Protein AF-A0AAV3ZCY5-F1 (afdb_monomer)

Foldseek 3Di:
DPPDDDLVRLLVVCCPPPVVVLLVCLQPCVQPDPVVNCVCQVVVQVSLCVSNVHDPPDDPVVSCVVSVHDGSVVSSLVSLLVVLLVLLLACPDPVNVVCVVVLVVVLVDPDPDRDGSSNVSVVVCVVVVDDSVPRHRDDPPPVDDPPPPDDPPPDDCVVVVDDPVPPPPPDPDPDDDDDDDD

pLDDT: mean 75.97, std 16.89, range [29.38, 95.25]

Structure (mmCIF, N/CA/C/O backbone):
data_AF-A0AAV3ZCY5-F1
#
_entry.id   AF-A0AAV3ZCY5-F1
#
loop_
_atom_site.group_PDB
_atom_site.id
_atom_site.type_symbol
_atom_site.label_atom_id
_atom_site.label_alt_id
_atom_site.label_comp_id
_atom_site.label_asym_id
_atom_site.label_entity_id
_atom_site.label_seq_id
_atom_site.pdbx_PDB_ins_code
_atom_site.Cartn_x
_atom_site.Cartn_y
_atom_site.Cartn_z
_atom_site.occupancy
_atom_site.B_iso_or_equiv
_atom_site.auth_seq_id
_atom_site.auth_comp_id
_atom_site.auth_asym_id
_atom_site.auth_atom_id
_atom_site.pdbx_PDB_model_num
ATOM 1 N N . MET A 1 1 ? -29.811 -11.821 19.623 1.00 38.59 1 MET A N 1
ATOM 2 C CA . MET A 1 1 ? -30.136 -11.420 18.236 1.00 38.59 1 MET A CA 1
ATOM 3 C C . MET A 1 1 ? -28.821 -10.995 17.605 1.00 38.59 1 MET A C 1
ATOM 5 O O . MET A 1 1 ? -28.490 -9.820 17.655 1.00 38.59 1 MET A O 1
ATOM 9 N N . ASP A 1 2 ? -28.057 -11.946 17.070 1.00 57.41 2 ASP A N 1
ATOM 10 C CA . ASP A 1 2 ? -26.716 -11.673 16.533 1.00 57.41 2 ASP A CA 1
ATOM 11 C C . ASP A 1 2 ? -26.786 -11.524 15.013 1.00 57.41 2 ASP A C 1
ATOM 13 O O . ASP A 1 2 ? -26.266 -12.329 14.249 1.00 57.41 2 ASP A O 1
ATOM 17 N N . TRP A 1 3 ? -27.504 -10.500 14.555 1.00 63.06 3 TRP A N 1
ATOM 18 C CA . TRP A 1 3 ? -27.535 -10.119 13.144 1.00 63.06 3 TRP A CA 1
ATOM 19 C C . TRP A 1 3 ? -26.420 -9.095 12.888 1.00 63.06 3 TRP A C 1
ATOM 21 O O . TRP A 1 3 ? -26.645 -7.917 12.654 1.00 63.06 3 TRP A O 1
ATOM 31 N N . GLY A 1 4 ? -25.169 -9.528 12.989 1.00 73.88 4 GLY A N 1
ATOM 32 C CA . GLY A 1 4 ? -24.010 -8.694 12.684 1.00 73.88 4 GLY A CA 1
ATOM 33 C C . GLY A 1 4 ? -23.008 -9.491 11.873 1.00 73.88 4 GLY A C 1
ATOM 34 O O . GLY A 1 4 ? -22.640 -10.593 12.269 1.00 73.88 4 GLY A O 1
ATOM 35 N N . ALA A 1 5 ? -22.568 -8.955 10.733 1.00 79.19 5 ALA A N 1
ATOM 36 C CA . ALA A 1 5 ? -21.437 -9.543 10.028 1.00 79.19 5 ALA A CA 1
ATOM 37 C C . ALA A 1 5 ? -20.195 -9.455 10.924 1.00 79.19 5 ALA A C 1
ATOM 39 O O . ALA A 1 5 ? -19.894 -8.390 11.467 1.00 79.19 5 ALA A O 1
ATOM 40 N N . ASP A 1 6 ? -19.482 -10.571 11.071 1.00 90.19 6 ASP A N 1
ATOM 41 C CA . ASP A 1 6 ? -18.257 -10.623 11.863 1.00 90.19 6 ASP A CA 1
ATOM 42 C C . ASP A 1 6 ? -17.217 -9.599 11.359 1.00 90.19 6 ASP A C 1
ATOM 44 O O . ASP A 1 6 ? -17.092 -9.347 10.153 1.00 90.19 6 ASP A O 1
ATOM 48 N N . ARG A 1 7 ? -16.436 -9.022 12.282 1.00 90.25 7 ARG A N 1
ATOM 49 C CA . ARG A 1 7 ? -15.436 -7.984 11.975 1.00 90.25 7 ARG A CA 1
ATOM 50 C C . ARG A 1 7 ? -14.414 -8.471 10.955 1.00 90.25 7 ARG A C 1
ATOM 52 O O . ARG A 1 7 ? -14.037 -7.713 10.059 1.00 90.25 7 ARG A O 1
ATOM 59 N N . ALA A 1 8 ? -13.985 -9.733 11.039 1.00 91.44 8 ALA A N 1
ATOM 60 C CA . ALA A 1 8 ? -13.031 -10.286 10.081 1.00 91.44 8 ALA A CA 1
ATOM 61 C C . ALA A 1 8 ? -13.645 -10.385 8.678 1.00 91.44 8 ALA A C 1
ATOM 63 O O . ALA A 1 8 ? -12.980 -10.083 7.682 1.00 91.44 8 ALA A O 1
ATOM 64 N N . THR A 1 9 ? -14.932 -10.728 8.597 1.00 93.69 9 THR A N 1
ATOM 65 C CA . THR A 1 9 ? -15.683 -10.772 7.336 1.00 93.69 9 THR A CA 1
ATOM 66 C C . THR A 1 9 ? -15.816 -9.378 6.722 1.00 93.69 9 THR A C 1
ATOM 68 O O . THR A 1 9 ? -15.539 -9.203 5.535 1.00 93.69 9 THR A O 1
ATOM 71 N N . LEU A 1 10 ? -16.147 -8.360 7.520 1.00 93.50 10 LEU A N 1
ATOM 72 C CA . LEU A 1 10 ? -16.230 -6.975 7.049 1.00 93.50 10 LEU A CA 1
ATOM 73 C C . LEU A 1 10 ? -14.866 -6.416 6.619 1.00 93.50 10 LEU A C 1
ATOM 75 O O . LEU A 1 10 ? -14.767 -5.754 5.586 1.00 93.50 10 LEU A O 1
ATOM 79 N N . LEU A 1 11 ? -13.792 -6.717 7.355 1.00 94.50 11 LEU A N 1
ATOM 80 C CA . LEU A 1 11 ? -12.432 -6.349 6.953 1.00 94.50 11 LEU A CA 1
ATOM 81 C C . LEU A 1 11 ? -12.034 -7.028 5.640 1.00 94.50 11 LEU A C 1
ATOM 83 O O . LEU A 1 11 ? -11.414 -6.395 4.784 1.00 94.50 11 LEU A O 1
ATOM 87 N N . LYS A 1 12 ? -12.410 -8.295 5.441 1.00 94.50 12 LYS A N 1
ATOM 88 C CA . LYS A 1 12 ? -12.204 -8.998 4.169 1.00 94.50 12 LYS A CA 1
ATOM 89 C C . LYS A 1 12 ? -12.975 -8.317 3.038 1.00 94.50 12 LYS A C 1
ATOM 91 O O . LYS A 1 12 ? -12.390 -8.034 1.996 1.00 94.50 12 LYS A O 1
ATOM 96 N N . LEU A 1 13 ? -14.235 -7.959 3.275 1.00 94.69 13 LEU A N 1
ATOM 97 C CA . LEU A 1 13 ? -15.067 -7.233 2.316 1.00 94.69 13 LEU A CA 1
ATOM 98 C C . LEU A 1 13 ? -14.514 -5.841 1.985 1.00 94.69 13 LEU A C 1
ATOM 100 O O . LEU A 1 13 ? -14.697 -5.369 0.874 1.00 94.69 13 LEU A O 1
ATOM 104 N N . TYR A 1 14 ? -13.810 -5.188 2.908 1.00 94.69 14 TYR A N 1
ATOM 105 C CA . TYR A 1 14 ? -13.078 -3.953 2.630 1.00 94.69 14 TYR A CA 1
ATOM 106 C C . TYR A 1 14 ? -11.821 -4.210 1.771 1.00 94.69 14 TYR A C 1
ATOM 108 O O . TYR A 1 14 ? -11.571 -3.521 0.775 1.00 94.69 14 TYR A O 1
ATOM 116 N N . ARG A 1 15 ? -11.026 -5.223 2.136 1.00 94.75 15 ARG A N 1
ATOM 117 C CA . ARG A 1 15 ? -9.762 -5.568 1.466 1.00 94.75 15 ARG A CA 1
ATOM 118 C C . ARG A 1 15 ? -9.970 -6.012 0.017 1.00 94.75 15 ARG A C 1
ATOM 120 O O . ARG A 1 15 ? -9.179 -5.652 -0.849 1.00 94.75 15 ARG A O 1
ATOM 127 N N . THR A 1 16 ? -11.018 -6.780 -0.259 1.00 95.06 16 THR A N 1
ATOM 128 C CA . THR A 1 16 ? -11.178 -7.434 -1.563 1.00 95.06 16 THR A CA 1
ATOM 129 C C . THR A 1 16 ? -11.492 -6.477 -2.720 1.00 95.06 16 THR A C 1
ATOM 131 O O . THR A 1 16 ? -10.835 -6.616 -3.745 1.00 95.06 16 THR A O 1
ATOM 134 N N . PRO A 1 17 ? -12.423 -5.509 -2.624 1.00 94.75 17 PRO A N 1
ATOM 135 C CA . PRO A 1 17 ? -12.753 -4.605 -3.724 1.00 94.75 17 PRO A CA 1
ATOM 136 C C . PRO A 1 17 ? -12.208 -3.182 -3.547 1.00 94.75 17 PRO A C 1
ATOM 138 O O . PRO A 1 17 ? -11.810 -2.560 -4.527 1.00 94.75 17 PRO A O 1
ATOM 141 N N . VAL A 1 18 ? -12.207 -2.626 -2.329 1.00 94.38 18 VAL A N 1
ATOM 142 C CA . VAL A 1 18 ? -11.799 -1.227 -2.117 1.00 94.38 18 VAL A CA 1
ATOM 143 C C . VAL A 1 18 ? -10.284 -1.137 -2.112 1.00 94.38 18 VAL A C 1
ATOM 145 O O . VAL A 1 18 ? -9.698 -0.386 -2.888 1.00 94.38 18 VAL A O 1
ATOM 148 N N . ARG A 1 19 ? -9.639 -1.931 -1.254 1.00 93.44 19 ARG A N 1
ATOM 149 C CA . ARG A 1 19 ? -8.181 -1.912 -1.139 1.00 93.44 19 ARG A CA 1
ATOM 150 C C . ARG A 1 19 ? -7.504 -2.395 -2.419 1.00 93.44 19 ARG A C 1
ATOM 152 O O . ARG A 1 19 ? -6.561 -1.753 -2.856 1.00 93.44 19 ARG A O 1
ATOM 159 N N . SER A 1 20 ? -8.013 -3.452 -3.054 1.00 94.50 20 SER A N 1
ATOM 160 C CA . SER A 1 20 ? -7.464 -3.943 -4.326 1.00 94.50 20 SER A CA 1
ATOM 161 C C . SER A 1 20 ? -7.480 -2.886 -5.434 1.00 94.50 20 SER A C 1
ATOM 163 O O . SER A 1 20 ? -6.493 -2.749 -6.149 1.00 94.50 20 SER A O 1
ATOM 165 N N . LYS A 1 21 ? -8.551 -2.088 -5.548 1.00 94.25 21 LYS A N 1
ATOM 166 C CA . LYS A 1 21 ? -8.628 -0.983 -6.516 1.00 94.25 21 LYS A CA 1
ATOM 167 C C . LYS A 1 21 ? -7.632 0.131 -6.209 1.00 94.25 21 LYS A C 1
ATOM 169 O O . LYS A 1 21 ? -6.996 0.636 -7.132 1.00 94.25 21 LYS A O 1
ATOM 174 N N . LEU A 1 22 ? -7.484 0.499 -4.933 1.00 93.56 22 LEU A N 1
ATOM 175 C CA . LEU A 1 22 ? -6.480 1.480 -4.509 1.00 93.56 22 LEU A CA 1
ATOM 176 C C . LEU A 1 22 ? -5.067 0.983 -4.841 1.00 93.56 22 LEU A C 1
ATOM 178 O O . LEU A 1 22 ? -4.271 1.714 -5.418 1.00 93.56 22 LEU A O 1
A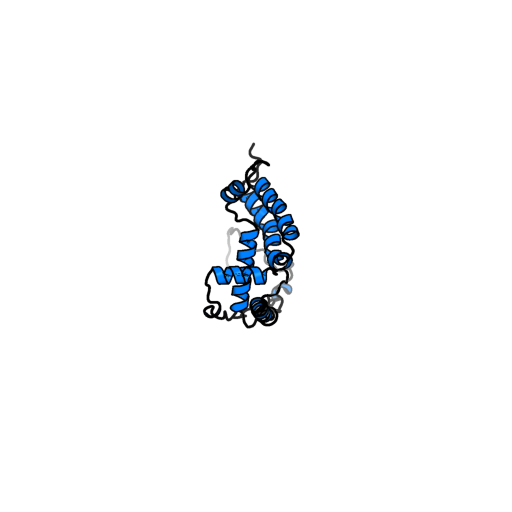TOM 182 N N . ASP A 1 23 ? -4.780 -0.281 -4.550 1.00 92.12 23 ASP A N 1
ATOM 183 C CA . ASP A 1 23 ? -3.471 -0.878 -4.803 1.00 92.12 23 ASP A CA 1
ATOM 184 C C . ASP A 1 23 ? -3.162 -0.999 -6.296 1.00 92.12 23 ASP A C 1
ATOM 186 O O . ASP A 1 23 ? -2.053 -0.701 -6.722 1.00 92.12 23 ASP A O 1
ATOM 190 N N . TYR A 1 24 ? -4.140 -1.402 -7.108 1.00 91.44 24 TYR A N 1
ATOM 191 C CA . TYR A 1 24 ? -3.969 -1.497 -8.555 1.00 91.44 24 TYR A CA 1
ATOM 192 C C . TYR A 1 24 ? -3.686 -0.125 -9.177 1.00 91.44 24 TYR A C 1
ATOM 194 O O . TYR A 1 24 ? -2.762 0.030 -9.973 1.00 91.44 24 TYR A O 1
ATOM 202 N N . GLY A 1 25 ? -4.448 0.894 -8.774 1.00 88.56 25 GLY A N 1
ATOM 203 C CA . GLY A 1 25 ? -4.279 2.251 -9.282 1.00 88.56 25 GLY A CA 1
ATOM 204 C C . GLY A 1 25 ? -3.018 2.954 -8.778 1.00 88.56 25 GLY A C 1
ATOM 205 O O . GLY A 1 25 ? -2.646 3.978 -9.353 1.00 88.56 25 GLY A O 1
ATOM 206 N N . SER A 1 26 ? -2.354 2.443 -7.731 1.00 87.88 26 SER A N 1
ATOM 207 C CA . SER A 1 26 ? -1.297 3.185 -7.035 1.00 87.88 26 SER A CA 1
ATOM 208 C C . SER A 1 26 ? -0.126 3.562 -7.925 1.00 87.88 26 SER A C 1
ATOM 210 O O . SER A 1 26 ? 0.497 4.583 -7.670 1.00 87.88 26 SER A O 1
ATOM 212 N N . VAL A 1 27 ? 0.155 2.762 -8.957 1.00 80.69 27 VAL A N 1
ATOM 213 C CA . VAL A 1 27 ? 1.221 3.025 -9.935 1.00 80.69 27 VAL A CA 1
ATOM 214 C C . VAL A 1 27 ? 0.911 4.272 -10.769 1.00 80.69 27 VAL A C 1
ATOM 216 O O . VAL A 1 27 ? 1.800 5.068 -11.039 1.00 80.69 27 VAL A O 1
ATOM 219 N N . VAL A 1 28 ? -0.361 4.477 -11.119 1.00 83.06 28 VAL A N 1
ATOM 220 C CA . VAL A 1 28 ? -0.804 5.569 -11.996 1.00 83.06 28 VAL A CA 1
ATOM 221 C C . VAL A 1 28 ? -0.965 6.866 -11.211 1.00 83.06 28 VAL A C 1
ATOM 223 O O . VAL A 1 28 ? -0.357 7.882 -11.535 1.00 83.06 28 VAL A O 1
ATOM 226 N N . TYR A 1 29 ? -1.778 6.849 -10.150 1.00 86.25 29 TYR A N 1
ATOM 227 C CA . TYR A 1 29 ? -2.067 8.069 -9.393 1.00 86.25 29 TYR A CA 1
ATOM 228 C C . TYR A 1 29 ? -0.986 8.401 -8.361 1.00 86.25 29 TYR A C 1
ATOM 230 O O . TYR A 1 29 ? -1.011 9.487 -7.790 1.00 86.25 29 TYR A O 1
ATOM 238 N N . GLY A 1 30 ? -0.056 7.487 -8.071 1.00 79.06 30 GLY A N 1
ATOM 239 C CA . GLY A 1 30 ? 0.987 7.714 -7.072 1.00 79.06 30 GLY A CA 1
ATOM 240 C C . GLY A 1 30 ? 1.928 8.870 -7.421 1.00 79.06 30 GLY A C 1
ATOM 241 O O . GLY A 1 30 ? 2.525 9.442 -6.517 1.00 79.06 30 GLY A O 1
ATOM 242 N N . SER A 1 31 ? 2.014 9.229 -8.707 1.00 75.50 31 SER A N 1
ATOM 243 C CA . SER A 1 31 ? 2.758 10.389 -9.219 1.00 75.50 31 SER A CA 1
ATOM 244 C C . SER A 1 31 ? 1.956 11.691 -9.163 1.00 75.50 31 SER A C 1
ATOM 246 O O . SER A 1 31 ? 2.468 12.744 -9.528 1.00 75.50 31 SER A O 1
ATOM 248 N N . ALA A 1 32 ? 0.683 11.643 -8.763 1.00 83.56 32 ALA A N 1
ATOM 249 C CA . ALA A 1 32 ? -0.144 12.835 -8.656 1.00 83.56 32 ALA A CA 1
ATOM 250 C C . ALA A 1 32 ? 0.277 13.701 -7.460 1.00 83.56 32 ALA A C 1
ATOM 252 O O . ALA A 1 32 ? 0.881 13.239 -6.490 1.00 83.56 32 ALA A O 1
ATOM 253 N N . LYS A 1 33 ? -0.128 14.975 -7.493 1.00 82.81 33 LYS A N 1
ATOM 254 C CA . LYS A 1 33 ? 0.128 15.930 -6.409 1.00 82.81 33 LYS A CA 1
ATOM 255 C C . LYS A 1 33 ? -0.370 15.399 -5.067 1.00 82.81 33 LYS A C 1
ATOM 257 O O . LYS A 1 33 ? -1.468 14.845 -4.977 1.00 82.81 33 LYS A O 1
ATOM 262 N N . LYS A 1 34 ? 0.388 15.677 -3.999 1.00 84.06 34 LYS A N 1
ATOM 263 C CA . LYS A 1 34 ? 0.102 15.201 -2.633 1.00 84.06 34 LYS A CA 1
ATOM 264 C C . LYS A 1 34 ? -1.357 15.403 -2.218 1.00 84.06 34 LYS A C 1
ATOM 266 O O . LYS A 1 34 ? -1.951 14.468 -1.703 1.00 84.06 34 LYS A O 1
ATOM 271 N N . HIS A 1 35 ? -1.948 16.569 -2.500 1.00 85.50 35 HIS A N 1
ATOM 272 C CA . HIS A 1 35 ? -3.340 16.863 -2.137 1.00 85.50 35 HIS A CA 1
ATOM 273 C C . HIS A 1 35 ? -4.361 15.923 -2.811 1.00 85.50 35 HIS A C 1
ATOM 275 O O . HIS A 1 35 ? -5.329 15.509 -2.173 1.00 85.50 35 HIS A O 1
ATOM 281 N N . VAL A 1 36 ? -4.121 15.537 -4.071 1.00 87.94 36 VAL A N 1
ATOM 282 C CA . VAL A 1 36 ? -4.958 14.587 -4.824 1.00 87.94 36 VAL A CA 1
ATOM 283 C C . VAL A 1 36 ? -4.823 13.192 -4.226 1.00 87.94 36 VAL A C 1
ATOM 285 O O . VAL A 1 36 ? -5.817 12.511 -3.990 1.00 87.94 36 VAL A O 1
ATOM 288 N N . VAL A 1 37 ? -3.594 12.781 -3.911 1.00 88.81 37 VAL A N 1
ATOM 289 C CA . VAL A 1 37 ? -3.320 11.464 -3.325 1.00 88.81 37 VAL A CA 1
ATOM 290 C C . VAL A 1 37 ? -3.908 11.347 -1.914 1.00 88.81 37 VAL A C 1
ATOM 292 O O . VAL A 1 37 ? -4.498 10.320 -1.577 1.00 88.81 37 VAL A O 1
ATOM 295 N N . THR A 1 38 ? -3.810 12.397 -1.094 1.00 90.50 38 THR A N 1
ATOM 296 C CA . THR A 1 38 ? -4.378 12.424 0.267 1.00 90.50 38 THR A CA 1
ATOM 297 C C . THR A 1 38 ? -5.904 12.418 0.282 1.00 90.50 38 THR A C 1
ATOM 299 O O . THR A 1 38 ? -6.499 12.013 1.276 1.00 90.50 38 THR A O 1
ATOM 302 N N . ALA A 1 39 ? -6.564 12.795 -0.819 1.00 93.38 39 ALA A N 1
ATOM 303 C CA . ALA A 1 39 ? -8.021 12.710 -0.927 1.00 93.38 39 ALA A CA 1
ATOM 304 C C . ALA A 1 39 ? -8.546 11.259 -0.856 1.00 93.38 39 ALA A C 1
ATOM 306 O O . ALA A 1 39 ? -9.730 11.042 -0.597 1.00 93.38 39 ALA A O 1
ATOM 307 N N . LEU A 1 40 ? -7.673 10.258 -1.032 1.00 93.62 40 LEU A N 1
ATOM 308 C CA . LEU A 1 40 ? -8.002 8.834 -0.904 1.00 93.62 40 LEU A CA 1
ATOM 309 C C . LEU A 1 40 ? -7.961 8.326 0.548 1.00 93.62 40 LEU A C 1
ATOM 311 O O . LEU A 1 40 ? -8.596 7.316 0.864 1.00 93.62 40 LEU A O 1
ATOM 315 N N . ASP A 1 41 ? -7.254 9.014 1.448 1.00 93.81 41 ASP A N 1
ATOM 316 C CA . ASP A 1 41 ? -7.101 8.584 2.843 1.00 93.81 41 ASP A CA 1
ATOM 317 C C . ASP A 1 41 ? -8.443 8.531 3.606 1.00 93.81 41 ASP A C 1
ATOM 319 O O . ASP A 1 41 ? -8.691 7.527 4.284 1.00 93.81 41 ASP A O 1
ATOM 323 N N . PRO A 1 42 ? -9.374 9.500 3.448 1.00 94.44 42 PRO A N 1
ATOM 324 C CA . PRO A 1 42 ? -10.702 9.419 4.055 1.00 94.44 42 PRO A CA 1
ATOM 325 C C . PRO A 1 42 ? -11.496 8.177 3.638 1.00 94.44 42 PRO A C 1
ATOM 327 O O . PRO A 1 42 ? -12.221 7.614 4.458 1.00 94.44 42 PRO A O 1
ATOM 330 N N . ILE A 1 43 ? -11.353 7.719 2.388 1.00 94.38 43 ILE A N 1
ATOM 331 C CA . ILE A 1 43 ? -12.030 6.511 1.888 1.00 94.38 43 ILE A CA 1
ATOM 332 C C . ILE A 1 43 ? -11.498 5.281 2.630 1.00 94.38 43 ILE A C 1
ATOM 334 O O . ILE A 1 43 ? -12.277 4.452 3.105 1.00 94.38 43 ILE A O 1
ATOM 338 N N . HIS A 1 44 ? -10.176 5.190 2.788 1.00 95.06 44 HIS A N 1
ATOM 339 C CA . HIS A 1 44 ? -9.526 4.115 3.533 1.00 95.06 44 HIS A CA 1
ATOM 340 C C . HIS A 1 44 ? -9.923 4.119 5.014 1.00 95.06 44 HIS A C 1
ATOM 342 O O . HIS A 1 44 ? -10.391 3.101 5.524 1.00 95.06 44 HIS A O 1
ATOM 348 N N . HIS A 1 45 ? -9.829 5.264 5.698 1.00 95.06 45 HIS A N 1
ATOM 349 C CA . HIS A 1 45 ? -10.186 5.360 7.120 1.00 95.06 45 HIS A CA 1
ATOM 350 C C . HIS A 1 45 ? -11.661 5.065 7.358 1.00 95.06 45 HIS A C 1
ATOM 352 O O . HIS A 1 45 ? -12.003 4.378 8.317 1.00 95.06 45 HIS A O 1
ATOM 358 N N . LYS A 1 46 ? -12.549 5.554 6.488 1.00 94.81 46 LYS A N 1
ATOM 359 C CA . LYS A 1 46 ? -13.986 5.291 6.601 1.00 94.81 46 LYS A CA 1
ATOM 360 C C . LYS A 1 46 ? -14.296 3.809 6.408 1.00 94.81 46 LYS A C 1
ATOM 362 O O . LYS A 1 46 ? -15.066 3.262 7.193 1.00 94.81 46 LYS A O 1
ATOM 367 N N . GLY A 1 47 ? -13.665 3.158 5.430 1.00 94.06 47 GLY A N 1
ATOM 368 C CA . GLY A 1 47 ? -13.795 1.715 5.217 1.00 94.06 47 GLY A CA 1
ATOM 369 C C . GLY A 1 47 ? -13.382 0.908 6.449 1.00 94.06 47 GLY A C 1
ATOM 370 O O . GLY A 1 47 ? -14.137 0.052 6.903 1.00 94.06 47 GLY A O 1
ATOM 371 N N . LEU A 1 48 ? -12.238 1.246 7.051 1.00 94.94 48 LEU A N 1
ATOM 372 C CA . LEU A 1 48 ? -11.761 0.594 8.274 1.00 94.94 48 LEU A CA 1
ATOM 373 C C . LEU A 1 48 ? -12.679 0.842 9.476 1.00 94.94 48 LEU A C 1
ATOM 375 O O . LEU A 1 48 ? -12.950 -0.086 10.233 1.00 94.94 48 LEU A O 1
ATOM 379 N N . ARG A 1 49 ? -13.204 2.062 9.646 1.00 95.00 49 ARG A N 1
ATOM 380 C CA . ARG A 1 49 ? -14.148 2.369 10.735 1.00 95.00 49 ARG A CA 1
ATOM 381 C C . ARG A 1 49 ? -15.432 1.561 10.624 1.00 95.00 49 ARG A C 1
ATOM 383 O O . ARG A 1 49 ? -15.892 1.041 11.632 1.00 95.00 49 ARG A O 1
ATOM 390 N N . ILE A 1 50 ? -15.985 1.448 9.416 1.00 93.88 50 ILE A N 1
ATOM 391 C CA . ILE A 1 50 ? -17.183 0.640 9.163 1.00 93.88 50 ILE A CA 1
ATOM 392 C C . ILE A 1 50 ? -16.885 -0.831 9.456 1.00 93.88 50 ILE A C 1
ATOM 394 O O . ILE A 1 50 ? -17.659 -1.474 10.156 1.00 93.88 50 ILE A O 1
ATOM 398 N N . ALA A 1 51 ? -15.749 -1.345 8.981 1.00 93.62 51 ALA A N 1
ATOM 399 C CA . ALA A 1 51 ? -15.393 -2.746 9.166 1.00 93.62 51 ALA A CA 1
ATOM 400 C C . ALA A 1 51 ? -15.129 -3.129 10.631 1.00 93.62 51 ALA A C 1
ATOM 402 O O . ALA A 1 51 ? -15.477 -4.229 11.051 1.00 93.62 51 ALA A O 1
ATOM 403 N N . LEU A 1 52 ? -14.540 -2.222 11.414 1.00 92.75 52 LEU A N 1
ATOM 404 C CA . LEU A 1 52 ? -14.259 -2.435 12.835 1.00 92.75 52 LEU A CA 1
ATOM 405 C C . LEU A 1 52 ? -15.428 -2.070 13.761 1.00 92.75 52 LEU A C 1
ATOM 407 O O . LEU A 1 52 ? -15.383 -2.392 14.946 1.00 92.75 52 LEU A O 1
ATOM 411 N N . GLY A 1 53 ? -16.444 -1.362 13.259 1.00 92.44 53 GLY A N 1
ATOM 412 C CA . GLY A 1 53 ? -17.465 -0.740 14.105 1.00 92.44 53 GLY A CA 1
ATOM 413 C C . GLY A 1 53 ? -16.891 0.338 15.035 1.00 92.44 53 GLY A C 1
ATOM 414 O O . GLY A 1 53 ? -17.396 0.545 16.135 1.00 92.44 53 GLY A O 1
ATOM 415 N N . ALA A 1 54 ? -15.805 1.001 14.627 1.00 92.50 54 ALA A N 1
ATOM 416 C CA . ALA A 1 54 ? -15.112 1.987 15.451 1.00 92.50 54 ALA A CA 1
ATOM 417 C C . ALA A 1 54 ? -15.858 3.332 15.489 1.00 92.50 54 ALA A C 1
ATOM 419 O O . ALA A 1 54 ? -16.504 3.740 14.517 1.00 92.50 54 ALA A O 1
ATOM 420 N N . PHE A 1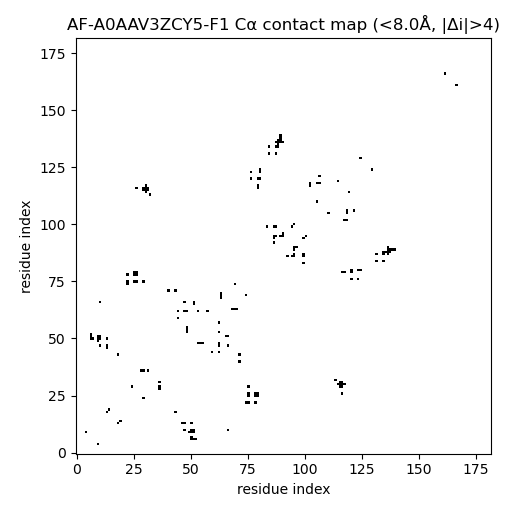 55 ? -15.708 4.075 16.589 1.00 92.50 55 PHE A N 1
ATOM 421 C CA . PHE A 1 55 ? -16.282 5.414 16.709 1.00 92.50 55 PHE A CA 1
ATOM 422 C C . PHE A 1 55 ? -15.749 6.356 15.625 1.00 92.50 55 PHE A C 1
ATOM 424 O O . PHE A 1 55 ? -14.616 6.243 15.150 1.00 92.50 55 PHE A O 1
ATOM 431 N N . ARG A 1 56 ? -16.553 7.364 15.267 1.00 88.25 56 ARG A N 1
ATOM 432 C CA . ARG A 1 56 ? -16.137 8.417 14.322 1.00 88.25 56 ARG A CA 1
ATOM 433 C C . ARG A 1 56 ? -14.921 9.201 14.831 1.00 88.25 56 ARG A C 1
ATOM 435 O O . ARG A 1 56 ? -14.120 9.661 14.026 1.00 88.25 56 ARG A O 1
ATOM 442 N N . THR A 1 57 ? -14.765 9.291 16.151 1.00 92.31 57 THR A N 1
ATOM 443 C CA . THR A 1 57 ? -13.691 10.007 16.852 1.00 92.31 57 THR A CA 1
ATOM 444 C C . THR A 1 57 ? -12.454 9.156 17.148 1.00 92.31 57 THR A C 1
ATOM 446 O O . THR A 1 57 ? -11.457 9.705 17.609 1.00 92.31 57 THR A O 1
ATOM 449 N N . SER A 1 58 ? -12.462 7.839 16.878 1.00 91.88 58 SER A N 1
ATOM 450 C CA . SER A 1 58 ? -11.285 6.991 17.133 1.00 91.88 58 SER A CA 1
ATOM 451 C C . SER A 1 58 ? -10.067 7.513 16.368 1.00 91.88 58 SER A C 1
ATOM 453 O O . SER A 1 58 ? -10.184 7.908 15.205 1.00 91.88 58 SER A O 1
ATOM 455 N N . THR A 1 59 ? -8.892 7.516 16.991 1.00 93.88 59 THR A N 1
ATOM 456 C CA . THR A 1 59 ? -7.669 8.006 16.342 1.00 93.88 59 THR A CA 1
ATOM 457 C C . THR A 1 59 ? -7.245 7.075 15.200 1.00 93.88 59 THR A C 1
ATOM 459 O O . THR A 1 59 ? -7.450 5.863 15.254 1.00 93.88 59 THR A O 1
ATOM 462 N N . ILE A 1 60 ? -6.630 7.626 14.147 1.00 93.19 60 ILE A N 1
ATOM 463 C CA . ILE A 1 60 ? -6.210 6.849 12.963 1.00 93.19 60 ILE A CA 1
ATOM 464 C C . ILE A 1 60 ? -5.167 5.781 13.335 1.00 93.19 60 ILE A C 1
ATOM 466 O O . ILE A 1 60 ? -5.212 4.665 12.831 1.00 93.19 60 ILE A O 1
ATOM 470 N N . LYS A 1 61 ? -4.252 6.098 14.260 1.00 94.19 61 LYS A N 1
ATOM 471 C CA . LYS A 1 61 ? -3.224 5.152 14.726 1.00 94.19 61 LYS A CA 1
ATOM 472 C C . LYS A 1 61 ? -3.839 3.932 15.417 1.00 94.19 61 LYS A C 1
ATOM 474 O O . LYS A 1 61 ? -3.441 2.811 15.126 1.00 94.19 61 LYS A O 1
ATOM 479 N N . SER A 1 62 ? -4.833 4.152 16.281 1.00 94.88 62 SER A N 1
ATOM 480 C CA . SER A 1 62 ? -5.576 3.063 16.926 1.00 94.88 62 SER A CA 1
ATOM 481 C C . SER A 1 62 ? -6.337 2.225 15.898 1.00 94.88 62 SER A C 1
ATOM 483 O O . SER A 1 62 ? -6.308 1.003 15.972 1.00 94.88 62 SER A O 1
ATOM 485 N N . LEU A 1 63 ? -6.934 2.870 14.890 1.00 94.31 63 LEU A N 1
ATOM 486 C CA . LEU A 1 63 ? -7.650 2.186 13.814 1.00 94.31 63 LEU A CA 1
ATOM 487 C C . LEU A 1 63 ? -6.745 1.233 13.018 1.00 94.31 63 LEU A C 1
ATOM 489 O O . LEU A 1 63 ? -7.150 0.121 12.699 1.00 94.31 63 LEU A O 1
ATOM 493 N N . TYR A 1 64 ? -5.521 1.663 12.712 1.00 95.25 64 TYR A N 1
ATOM 494 C CA . TYR A 1 64 ? -4.527 0.838 12.027 1.00 95.25 64 TYR A CA 1
ATOM 495 C C . TYR A 1 64 ? -4.042 -0.336 12.874 1.00 95.25 64 TYR A C 1
ATOM 497 O O . TYR A 1 64 ? -3.947 -1.449 12.356 1.00 95.25 64 TYR A O 1
ATOM 505 N N . ALA A 1 65 ? -3.779 -0.102 14.163 1.00 94.56 65 ALA A N 1
ATOM 506 C CA . ALA A 1 65 ? -3.364 -1.152 15.088 1.00 94.56 65 ALA A CA 1
ATOM 507 C C . ALA A 1 65 ? -4.439 -2.243 15.219 1.00 94.56 65 ALA A C 1
ATOM 509 O O . ALA A 1 65 ? -4.127 -3.422 15.095 1.00 94.56 65 ALA A O 1
ATOM 510 N N . GLU A 1 66 ? -5.702 -1.842 15.375 1.00 93.94 66 GLU A N 1
ATOM 511 C CA . GLU A 1 66 ? -6.835 -2.763 15.513 1.00 93.94 66 GLU A CA 1
ATOM 512 C C . GLU A 1 66 ? -7.148 -3.511 14.204 1.00 93.94 66 GLU A C 1
ATOM 514 O O . GLU A 1 66 ? -7.423 -4.707 14.211 1.00 93.94 66 GLU A O 1
ATOM 519 N N . ALA A 1 67 ? -7.092 -2.832 13.052 1.00 92.50 67 ALA A N 1
ATOM 520 C CA . ALA A 1 67 ? -7.354 -3.468 11.758 1.00 92.50 67 ALA A CA 1
ATOM 521 C C . ALA A 1 67 ? -6.204 -4.376 11.279 1.00 92.50 67 ALA A C 1
ATOM 523 O O . ALA A 1 67 ? -6.399 -5.164 10.346 1.00 92.50 67 ALA A O 1
ATOM 524 N N . GLY A 1 68 ? -5.006 -4.233 11.859 1.00 93.38 68 GLY A N 1
ATOM 525 C CA . GLY A 1 68 ? -3.775 -4.837 11.349 1.00 93.38 68 GLY A CA 1
ATOM 526 C C . GLY A 1 68 ? -3.385 -4.277 9.978 1.00 93.38 68 GLY A C 1
ATOM 527 O O . GLY A 1 68 ? -2.992 -5.028 9.086 1.00 93.38 68 GLY A O 1
ATOM 528 N N . GLU A 1 69 ? -3.561 -2.969 9.771 1.00 92.25 69 GLU A N 1
ATOM 529 C CA . GLU A 1 69 ? -3.374 -2.311 8.475 1.00 92.25 69 GLU A CA 1
ATOM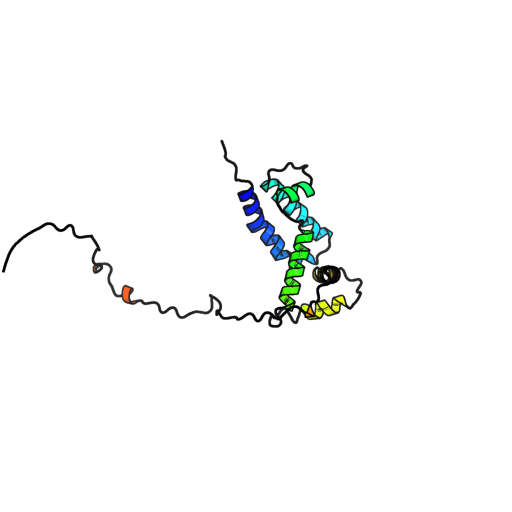 530 C C . GLU A 1 69 ? -2.346 -1.182 8.518 1.00 92.25 69 GLU A C 1
ATOM 532 O O . GLU A 1 69 ? -2.259 -0.434 9.484 1.00 92.25 69 GLU A O 1
ATOM 537 N N . SER A 1 70 ? -1.582 -1.025 7.436 1.00 92.88 70 SER A N 1
ATOM 538 C CA . SER A 1 70 ? -0.675 0.112 7.246 1.00 92.88 70 SER A CA 1
ATOM 539 C C . SER A 1 70 ? -1.404 1.300 6.618 1.00 92.88 70 SER A C 1
ATOM 541 O O . SER A 1 70 ? -2.372 1.107 5.881 1.00 92.88 70 SER A O 1
ATOM 543 N N . SER A 1 71 ? -0.873 2.518 6.780 1.00 93.19 71 SER A N 1
ATOM 544 C CA . SER A 1 71 ? -1.386 3.667 6.023 1.00 93.19 71 SER A CA 1
ATOM 545 C C . SER A 1 71 ? -1.241 3.466 4.511 1.00 93.19 71 SER A C 1
ATOM 547 O O . SER A 1 71 ? -0.357 2.734 4.045 1.00 93.19 71 SER A O 1
ATOM 549 N N . LEU A 1 72 ? -2.097 4.138 3.731 1.00 91.75 72 LEU A N 1
ATOM 550 C CA . LEU A 1 72 ? -2.019 4.078 2.271 1.00 91.75 72 LEU A CA 1
ATOM 551 C C . LEU A 1 72 ? -0.671 4.576 1.746 1.00 91.75 72 LEU A C 1
ATOM 553 O O . LEU A 1 72 ? -0.167 4.023 0.780 1.00 91.75 72 LEU A O 1
ATOM 557 N N . GLU A 1 73 ? -0.064 5.573 2.384 1.00 89.38 73 GLU A N 1
ATOM 558 C CA . GLU A 1 73 ? 1.263 6.075 2.015 1.00 89.38 73 GLU A CA 1
ATOM 559 C C . GLU A 1 73 ? 2.333 4.982 2.061 1.00 89.38 73 GLU A C 1
ATOM 561 O O . GLU A 1 73 ? 2.925 4.664 1.030 1.00 89.38 73 GLU A O 1
ATOM 566 N N . HIS A 1 74 ? 2.503 4.328 3.214 1.00 89.25 74 HIS A N 1
ATOM 567 C CA . HIS A 1 74 ? 3.450 3.220 3.355 1.00 89.25 74 HIS A CA 1
ATOM 568 C C . HIS A 1 74 ? 3.141 2.085 2.380 1.00 89.25 74 HIS A C 1
ATOM 570 O O . HIS A 1 74 ? 4.045 1.452 1.834 1.00 89.25 74 HIS A O 1
ATOM 576 N N . ARG A 1 75 ? 1.853 1.828 2.135 1.00 91.38 75 ARG A N 1
ATOM 577 C CA . ARG A 1 75 ? 1.431 0.794 1.196 1.00 91.38 75 ARG A CA 1
ATOM 578 C C . ARG A 1 75 ? 1.816 1.125 -0.243 1.00 91.38 75 ARG A C 1
ATOM 580 O O . ARG A 1 75 ? 2.321 0.242 -0.926 1.00 91.38 75 ARG A O 1
ATOM 587 N N . ARG A 1 76 ? 1.630 2.369 -0.690 1.00 89.56 76 ARG A N 1
ATOM 588 C CA . ARG A 1 76 ? 2.046 2.828 -2.024 1.00 89.56 76 ARG A CA 1
ATOM 589 C C . ARG A 1 76 ? 3.554 2.727 -2.197 1.00 89.56 76 ARG A C 1
ATOM 591 O O . ARG A 1 76 ? 3.993 2.185 -3.202 1.00 89.56 76 ARG A O 1
ATOM 598 N N . ILE A 1 77 ? 4.322 3.156 -1.193 1.00 86.81 77 ILE A N 1
ATOM 599 C CA . ILE A 1 77 ? 5.786 3.025 -1.195 1.00 86.81 77 ILE A CA 1
ATOM 600 C C . ILE A 1 77 ? 6.178 1.553 -1.351 1.00 86.81 77 ILE A C 1
ATOM 602 O O . ILE A 1 77 ? 6.960 1.220 -2.234 1.00 86.81 77 ILE A O 1
ATOM 606 N N . LYS A 1 78 ? 5.572 0.649 -0.568 1.00 89.19 78 LYS A N 1
ATOM 607 C CA . LYS A 1 78 ? 5.815 -0.799 -0.672 1.00 89.19 78 LYS A CA 1
ATOM 608 C C . LYS A 1 78 ? 5.458 -1.364 -2.052 1.00 89.19 78 LYS A C 1
ATOM 610 O O . LYS A 1 78 ? 6.207 -2.173 -2.591 1.00 89.19 78 LYS A O 1
ATOM 615 N N . LEU A 1 79 ? 4.309 -0.984 -2.608 1.00 89.19 79 LEU A N 1
ATOM 616 C CA . LEU A 1 79 ? 3.853 -1.464 -3.917 1.00 89.19 79 LEU A CA 1
ATOM 617 C C . LEU A 1 79 ? 4.771 -0.989 -5.039 1.00 89.19 79 LEU A C 1
ATOM 619 O O . LEU A 1 79 ? 5.159 -1.786 -5.888 1.00 89.19 79 LEU A O 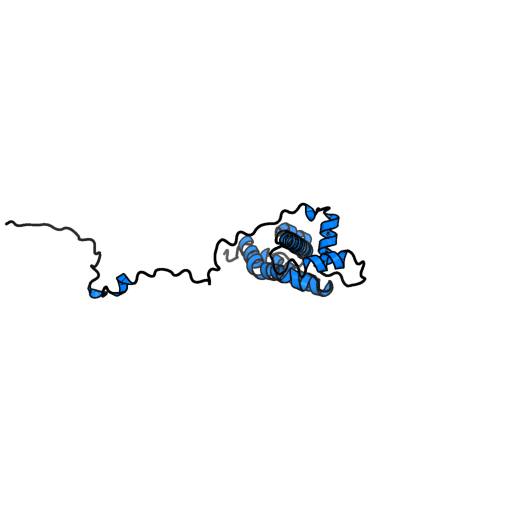1
ATOM 623 N N . ALA A 1 80 ? 5.140 0.286 -5.020 1.00 84.81 80 ALA A N 1
ATOM 624 C CA . ALA A 1 80 ? 6.002 0.865 -6.0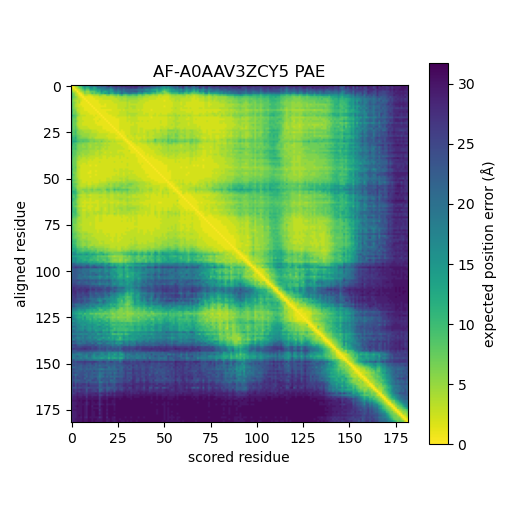31 1.00 84.81 80 ALA A CA 1
ATOM 625 C C . ALA A 1 80 ? 7.438 0.326 -5.918 1.00 84.81 80 ALA A C 1
ATOM 627 O O . ALA A 1 80 ? 8.020 -0.061 -6.926 1.00 84.81 80 ALA A O 1
ATOM 628 N N . PHE A 1 81 ? 7.945 0.134 -4.698 1.00 84.06 81 PHE A N 1
ATOM 629 C CA . PHE A 1 81 ? 9.201 -0.570 -4.441 1.00 84.06 81 PHE A CA 1
ATOM 630 C C . PHE A 1 81 ? 9.208 -1.986 -5.044 1.00 84.06 81 PHE A C 1
ATOM 632 O O . PHE A 1 81 ? 10.093 -2.331 -5.824 1.00 84.06 81 PHE A O 1
ATOM 639 N N . ASN A 1 82 ? 8.182 -2.794 -4.756 1.00 86.25 82 ASN A N 1
ATOM 640 C CA . ASN A 1 82 ? 8.052 -4.138 -5.325 1.00 86.25 82 ASN A CA 1
ATOM 641 C C . ASN A 1 82 ? 7.963 -4.120 -6.857 1.00 86.25 82 ASN A C 1
ATOM 643 O O . ASN A 1 82 ? 8.457 -5.037 -7.511 1.00 86.25 82 ASN A O 1
ATOM 647 N N . ASN A 1 83 ? 7.314 -3.102 -7.425 1.00 84.25 83 ASN A N 1
ATOM 648 C CA . ASN A 1 83 ? 7.179 -2.954 -8.866 1.00 84.25 83 ASN A CA 1
ATOM 649 C C . ASN A 1 83 ? 8.542 -2.681 -9.521 1.00 84.25 83 ASN A C 1
ATOM 651 O O . ASN A 1 83 ? 8.919 -3.413 -10.429 1.00 84.25 83 ASN A O 1
ATOM 655 N N . VAL A 1 84 ? 9.331 -1.741 -8.988 1.00 80.94 84 VAL A N 1
ATOM 656 C CA . VAL A 1 84 ? 10.689 -1.449 -9.485 1.00 80.94 84 VAL A CA 1
ATOM 657 C C . VAL A 1 84 ? 11.584 -2.688 -9.424 1.00 80.94 84 VAL A C 1
ATOM 659 O O . VAL A 1 84 ? 12.251 -3.012 -10.406 1.00 80.94 84 VAL A O 1
ATOM 662 N N . LEU A 1 85 ? 11.560 -3.432 -8.312 1.00 82.00 85 LEU A N 1
ATOM 663 C CA . LEU A 1 85 ? 12.323 -4.681 -8.194 1.00 82.00 85 LEU A CA 1
ATOM 664 C C . LEU A 1 85 ? 11.887 -5.729 -9.225 1.00 82.00 85 LEU A C 1
ATOM 666 O O . LEU A 1 85 ? 12.726 -6.415 -9.805 1.00 82.00 85 LEU A O 1
ATOM 670 N N . LYS A 1 86 ? 10.577 -5.850 -9.463 1.00 83.69 86 LYS A N 1
ATOM 671 C CA . LYS A 1 86 ? 10.018 -6.776 -10.452 1.00 83.69 86 LYS A CA 1
ATOM 672 C C . LYS A 1 86 ? 10.366 -6.367 -11.882 1.00 83.69 86 LYS A C 1
ATOM 674 O O . LYS A 1 86 ? 10.603 -7.237 -12.710 1.00 83.69 86 LYS A O 1
ATOM 679 N N . LEU A 1 87 ? 10.381 -5.071 -12.183 1.00 81.44 87 LEU A N 1
ATOM 680 C CA . LEU A 1 87 ? 10.829 -4.575 -13.479 1.00 81.44 87 LEU A CA 1
ATOM 681 C C . LEU A 1 87 ? 12.301 -4.921 -13.676 1.00 81.44 87 LEU A C 1
ATOM 683 O O . LEU A 1 87 ? 12.618 -5.568 -14.666 1.00 81.44 87 LEU A O 1
ATOM 687 N N . LYS A 1 88 ? 13.165 -4.621 -12.697 1.00 79.75 88 LYS A N 1
ATOM 688 C CA . LYS A 1 88 ? 14.597 -4.948 -12.754 1.00 79.75 88 LYS A CA 1
ATOM 689 C C . LYS A 1 88 ? 14.863 -6.436 -12.986 1.00 79.75 88 LYS A C 1
ATOM 691 O O . LYS A 1 88 ? 15.744 -6.773 -13.767 1.00 79.75 88 LYS A O 1
ATOM 696 N N . SER A 1 89 ? 14.110 -7.323 -12.338 1.00 83.19 89 SER A N 1
ATOM 697 C CA . SER A 1 89 ? 14.295 -8.765 -12.519 1.00 83.19 89 SER A CA 1
ATOM 698 C C . SER A 1 89 ? 13.739 -9.301 -13.844 1.00 83.19 89 SER A C 1
ATOM 700 O O . SER A 1 89 ? 14.028 -10.441 -14.191 1.00 83.19 89 SER A O 1
ATOM 702 N N . LEU A 1 90 ? 12.966 -8.522 -14.608 1.00 84.19 90 LEU A N 1
ATOM 703 C CA . LEU A 1 90 ? 12.307 -8.957 -15.844 1.00 84.19 90 LEU A CA 1
ATOM 704 C C . LEU A 1 90 ? 12.798 -8.171 -17.073 1.00 84.19 90 LEU A C 1
ATOM 706 O O . LEU A 1 90 ? 12.024 -7.410 -17.659 1.00 84.19 90 LEU A O 1
ATOM 710 N N . PRO A 1 91 ? 14.031 -8.414 -17.556 1.00 78.50 91 PRO A N 1
ATOM 711 C CA . PRO A 1 91 ? 14.595 -7.683 -18.696 1.00 78.50 91 PRO A CA 1
ATOM 712 C C . PRO A 1 91 ? 13.832 -7.896 -20.013 1.00 78.50 91 PRO A C 1
ATOM 714 O O . PRO A 1 91 ? 13.925 -7.088 -20.930 1.00 78.50 91 PRO A O 1
ATOM 717 N N . ARG A 1 92 ? 13.050 -8.980 -20.124 1.00 78.62 92 ARG A N 1
ATOM 718 C CA . ARG A 1 92 ? 12.239 -9.296 -21.314 1.00 78.62 92 ARG A CA 1
ATOM 719 C C . ARG A 1 92 ? 10.876 -8.591 -21.334 1.00 78.62 92 ARG A C 1
ATOM 721 O O . ARG A 1 92 ? 10.135 -8.728 -22.304 1.00 78.62 92 ARG A O 1
ATOM 728 N N . ASN A 1 93 ? 10.500 -7.890 -20.267 1.00 79.25 93 ASN A N 1
ATOM 729 C CA . ASN A 1 93 ? 9.240 -7.156 -20.224 1.00 79.25 93 ASN A CA 1
ATOM 730 C C . ASN A 1 93 ? 9.317 -5.940 -21.171 1.00 79.25 93 ASN A C 1
ATOM 732 O O . ASN A 1 93 ? 10.267 -5.170 -21.054 1.00 79.25 93 ASN A O 1
ATOM 736 N N . PRO A 1 94 ? 8.328 -5.697 -22.053 1.00 79.00 94 PRO A N 1
ATOM 737 C CA . PRO A 1 94 ? 8.268 -4.472 -22.855 1.00 79.00 94 PRO A CA 1
ATOM 738 C C . PRO A 1 94 ? 8.408 -3.179 -22.036 1.00 79.00 94 PRO A C 1
ATOM 740 O O . PRO A 1 94 ? 8.976 -2.201 -22.513 1.00 79.00 94 PRO A O 1
ATOM 743 N N . TRP A 1 95 ? 7.930 -3.179 -20.788 1.00 72.75 95 TRP A N 1
ATOM 744 C CA . TRP A 1 95 ? 8.034 -2.034 -19.877 1.00 72.75 95 TRP A CA 1
ATOM 745 C C . TRP A 1 95 ? 9.431 -1.852 -19.267 1.00 72.75 95 TRP A C 1
ATOM 747 O O . TRP A 1 95 ? 9.718 -0.788 -18.729 1.00 72.75 95 TRP A O 1
ATOM 757 N N . HIS A 1 96 ? 10.322 -2.846 -19.371 1.00 75.94 96 HIS A N 1
ATOM 758 C CA . HIS A 1 96 ? 11.692 -2.741 -18.866 1.00 75.94 96 HIS A CA 1
ATOM 759 C C . HIS A 1 96 ? 12.446 -1.603 -19.560 1.00 75.94 96 HIS A C 1
ATOM 761 O O . HIS A 1 96 ? 12.967 -0.723 -18.895 1.00 75.94 96 HIS A O 1
ATOM 767 N N . ASN A 1 97 ? 12.454 -1.557 -20.893 1.00 66.56 97 ASN A N 1
ATOM 768 C CA . ASN A 1 97 ? 13.290 -0.590 -21.613 1.00 66.56 97 ASN A CA 1
ATOM 769 C C . ASN A 1 97 ? 12.724 0.838 -21.622 1.00 66.56 97 ASN A C 1
ATOM 771 O O . ASN A 1 97 ? 13.492 1.784 -21.748 1.00 66.56 97 ASN A O 1
ATOM 775 N N . VAL A 1 98 ? 11.399 0.994 -21.524 1.00 65.44 98 VAL A N 1
ATOM 776 C CA . VAL A 1 98 ? 10.734 2.304 -21.649 1.00 65.44 98 VAL A CA 1
ATOM 777 C C . VAL 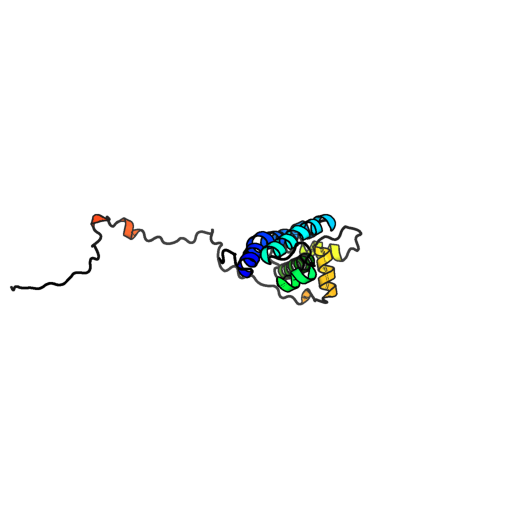A 1 98 ? 10.746 3.075 -20.338 1.00 65.44 98 VAL A C 1
ATOM 779 O O . VAL A 1 98 ? 10.984 4.272 -20.349 1.00 65.44 98 VAL A O 1
ATOM 782 N N . GLU A 1 99 ? 10.483 2.412 -19.214 1.00 63.81 99 GLU A N 1
ATOM 783 C CA . GLU A 1 99 ? 10.475 3.087 -17.919 1.00 63.81 99 GLU A CA 1
ATOM 784 C C . GLU A 1 99 ? 11.817 2.915 -17.213 1.00 63.81 99 GLU A C 1
ATOM 786 O O . GLU A 1 99 ? 12.373 3.908 -16.777 1.00 63.81 99 GLU A O 1
ATOM 791 N N . PHE A 1 100 ? 12.412 1.719 -17.131 1.00 66.56 100 PHE A N 1
ATOM 792 C CA . PHE A 1 100 ? 13.570 1.509 -16.247 1.00 66.56 100 PHE A CA 1
ATOM 793 C C . PHE A 1 100 ? 14.781 2.403 -16.571 1.00 66.56 100 PHE A C 1
ATOM 795 O O . PHE A 1 100 ? 15.381 2.963 -15.657 1.00 66.56 100 PHE A O 1
ATOM 802 N N . GLU A 1 101 ? 15.111 2.591 -17.850 1.00 61.53 101 GLU A N 1
ATOM 803 C CA . GLU A 1 101 ? 16.228 3.455 -18.265 1.00 61.53 101 GLU A CA 1
ATOM 804 C C . GLU A 1 101 ? 15.909 4.946 -18.083 1.00 61.53 101 GLU A C 1
ATOM 806 O O . GLU A 1 101 ? 16.721 5.690 -17.533 1.00 61.53 101 GLU A O 1
ATOM 811 N N . THR A 1 102 ? 14.700 5.382 -18.453 1.00 62.81 102 THR A N 1
ATOM 812 C CA . THR A 1 102 ? 14.237 6.765 -18.231 1.00 62.81 102 THR A CA 1
ATOM 813 C C . THR A 1 102 ? 14.186 7.107 -16.740 1.00 62.81 102 THR A C 1
ATOM 815 O O . THR A 1 102 ? 14.532 8.205 -16.313 1.00 62.81 102 THR A O 1
ATOM 818 N N . LEU A 1 103 ? 13.837 6.127 -15.913 1.00 63.22 103 LEU A N 1
ATOM 819 C CA . LEU A 1 103 ? 13.809 6.237 -14.464 1.00 63.22 103 LEU A CA 1
ATOM 820 C C . LEU A 1 103 ? 15.203 6.376 -13.840 1.00 63.22 103 LEU A C 1
ATOM 822 O O . LEU A 1 103 ? 15.372 7.128 -12.879 1.00 63.22 103 LEU A O 1
ATOM 826 N N . LEU A 1 104 ? 16.207 5.677 -14.377 1.00 62.62 104 LEU A N 1
ATOM 827 C CA . LEU A 1 104 ? 17.602 5.835 -13.958 1.00 62.62 104 LEU A CA 1
ATOM 828 C C . LEU A 1 104 ? 18.180 7.191 -14.395 1.00 62.62 104 LEU A C 1
ATOM 830 O O . LEU A 1 104 ? 18.952 7.800 -13.644 1.00 62.62 104 LEU A O 1
ATOM 834 N N . SER A 1 105 ? 17.798 7.689 -15.576 1.00 59.41 105 SER A N 1
ATOM 835 C CA . SER A 1 105 ? 18.232 9.006 -16.057 1.00 59.41 105 SER A CA 1
ATOM 836 C C . SER A 1 105 ? 17.598 10.159 -15.277 1.00 59.41 105 SER A C 1
ATOM 838 O O . SER A 1 105 ? 18.294 11.106 -14.917 1.00 59.41 105 SER A O 1
ATOM 840 N N . ASP A 1 106 ? 16.312 10.062 -14.933 1.00 55.91 106 ASP A N 1
ATOM 841 C CA . ASP A 1 106 ? 15.611 11.092 -14.152 1.00 55.91 106 ASP A CA 1
ATOM 842 C C . ASP A 1 106 ? 16.125 11.173 -12.707 1.00 55.91 106 ASP A C 1
ATOM 844 O O . ASP A 1 106 ? 16.099 12.236 -12.097 1.00 55.91 106 ASP A O 1
ATOM 848 N N . PHE A 1 107 ? 16.636 10.066 -12.157 1.00 54.66 107 PHE A N 1
ATOM 849 C CA . PHE A 1 107 ? 17.276 10.037 -10.838 1.00 54.66 107 PHE A CA 1
ATOM 850 C C . PHE A 1 107 ? 18.640 10.740 -10.811 1.00 54.66 107 PHE A C 1
ATOM 852 O O . PHE A 1 107 ? 19.044 11.288 -9.787 1.00 54.66 107 PHE A O 1
ATOM 859 N N . SER A 1 108 ? 19.384 10.684 -11.916 1.00 51.22 108 SER A N 1
ATOM 860 C CA . SER A 1 108 ? 20.719 11.286 -12.011 1.00 51.22 108 SER A CA 1
ATOM 861 C C . SER A 1 108 ? 20.669 12.773 -12.363 1.00 51.22 108 SER A C 1
ATOM 863 O O . SER A 1 108 ? 21.633 13.498 -12.113 1.00 51.22 108 SER A O 1
ATOM 865 N N . ALA A 1 109 ? 19.538 13.244 -12.884 1.00 52.97 109 ALA A N 1
ATOM 866 C CA . ALA A 1 109 ? 19.275 14.651 -13.094 1.00 52.97 109 ALA A CA 1
ATOM 867 C C . ALA A 1 109 ? 18.522 15.218 -11.877 1.00 52.97 109 ALA A C 1
ATOM 869 O O . ALA A 1 109 ? 17.328 14.979 -11.723 1.00 52.97 109 ALA A O 1
ATOM 870 N N . ASP A 1 110 ? 19.209 15.995 -11.028 1.00 51.81 110 ASP A N 1
ATOM 871 C CA . ASP A 1 110 ? 18.633 16.836 -9.957 1.00 51.81 110 ASP A CA 1
ATOM 872 C C . ASP A 1 110 ? 17.656 17.875 -10.557 1.00 51.81 110 ASP A C 1
ATOM 874 O O . ASP A 1 110 ? 17.926 19.077 -10.653 1.00 51.81 110 ASP A O 1
ATOM 878 N N . THR A 1 111 ? 16.516 17.419 -11.066 1.00 48.12 111 THR A N 1
ATOM 879 C CA . THR A 1 111 ? 15.540 18.273 -11.727 1.00 48.12 111 THR A CA 1
ATOM 880 C C . THR A 1 111 ? 14.536 18.776 -10.703 1.00 48.12 111 THR A C 1
ATOM 882 O O . THR A 1 111 ? 14.004 18.032 -9.887 1.00 48.12 111 THR A O 1
ATOM 885 N N . LYS A 1 112 ? 14.220 20.074 -10.777 1.00 48.84 112 LYS A N 1
ATOM 886 C CA . LYS A 1 112 ? 13.170 20.744 -9.983 1.00 48.84 112 LYS A CA 1
ATOM 887 C C . LYS A 1 112 ? 11.743 20.279 -10.342 1.00 48.84 112 LYS A C 1
ATOM 889 O O . LYS A 1 112 ? 10.785 21.002 -10.074 1.00 48.84 112 LYS A O 1
ATOM 894 N N . SER A 1 113 ? 11.604 19.142 -11.022 1.00 51.75 113 SER A N 1
ATOM 895 C CA . SER A 1 113 ? 10.321 18.606 -11.466 1.00 51.75 113 SER A CA 1
ATOM 896 C C . SER A 1 113 ? 9.596 17.947 -10.295 1.00 51.75 113 SER A C 1
ATOM 898 O O . SER A 1 113 ? 10.232 17.402 -9.394 1.00 51.75 113 SER A O 1
ATOM 900 N N . GLU A 1 114 ? 8.262 18.016 -10.283 1.00 54.06 114 GLU A N 1
ATOM 901 C CA . GLU A 1 114 ? 7.464 17.352 -9.248 1.00 54.06 114 GLU A CA 1
ATOM 902 C C . GLU A 1 114 ? 7.808 15.851 -9.240 1.00 54.06 114 GLU A C 1
ATOM 904 O O . GLU A 1 114 ? 7.749 15.209 -10.294 1.00 54.06 114 GLU A O 1
ATOM 909 N N . PRO A 1 115 ? 8.205 15.282 -8.087 1.00 55.25 115 PRO A N 1
ATOM 910 C CA . PRO A 1 115 ? 8.693 13.917 -8.044 1.00 55.25 115 PRO A CA 1
ATOM 911 C C . PRO A 1 115 ? 7.549 12.969 -8.398 1.00 55.25 115 PRO A C 1
ATOM 913 O O . PRO A 1 115 ? 6.518 12.931 -7.720 1.00 55.25 115 PRO A O 1
ATOM 916 N N . ASN A 1 116 ? 7.726 12.208 -9.476 1.00 60.78 116 ASN A N 1
ATOM 917 C CA . ASN A 1 116 ? 6.810 11.137 -9.829 1.00 60.78 116 ASN A CA 1
ATOM 918 C C . ASN A 1 116 ? 6.879 10.031 -8.744 1.00 60.78 116 ASN A C 1
ATOM 920 O O . ASN A 1 116 ? 7.751 10.021 -7.869 1.00 60.78 116 ASN A O 1
ATOM 924 N N . LEU A 1 117 ? 5.928 9.091 -8.740 1.00 58.91 117 LEU A N 1
ATOM 925 C CA . LEU A 1 117 ? 5.910 7.981 -7.773 1.00 58.91 117 LEU A CA 1
ATOM 926 C C . LEU A 1 117 ? 7.256 7.259 -7.738 1.00 58.91 117 LEU A C 1
ATOM 928 O O . LEU A 1 117 ? 7.673 6.743 -6.703 1.00 58.91 117 LEU A O 1
ATOM 932 N N . VAL A 1 118 ? 7.915 7.224 -8.889 1.00 58.81 118 VAL A N 1
ATOM 933 C CA . VAL A 1 118 ? 9.079 6.407 -9.112 1.00 58.81 118 VAL A CA 1
ATOM 934 C C . VAL A 1 118 ? 10.355 7.079 -8.598 1.00 58.81 118 VAL A C 1
ATOM 936 O O . VAL A 1 118 ? 11.119 6.419 -7.898 1.00 58.81 118 VAL A O 1
ATOM 939 N N . THR A 1 119 ? 10.546 8.388 -8.775 1.00 61.03 119 THR A N 1
ATOM 940 C CA . THR A 1 119 ? 11.650 9.144 -8.161 1.00 61.03 119 THR A CA 1
ATOM 941 C C . THR A 1 119 ? 11.570 9.076 -6.637 1.00 61.03 119 THR A C 1
ATOM 943 O O . THR A 1 119 ? 12.569 8.762 -5.990 1.00 61.03 119 THR A O 1
ATOM 946 N N . ASN A 1 120 ? 10.364 9.202 -6.064 1.00 64.50 120 ASN A N 1
ATOM 947 C CA . ASN A 1 120 ? 10.142 8.987 -4.629 1.00 64.50 120 ASN A CA 1
ATOM 948 C C . ASN A 1 120 ? 10.543 7.563 -4.195 1.00 64.50 120 ASN A C 1
ATOM 950 O O . ASN A 1 120 ? 11.121 7.366 -3.127 1.00 64.50 120 ASN A O 1
ATOM 954 N N . THR A 1 121 ? 10.280 6.537 -5.013 1.00 69.31 121 THR A N 1
ATOM 955 C CA . THR A 1 121 ? 10.686 5.163 -4.666 1.00 69.31 121 THR A CA 1
ATOM 956 C C . THR A 1 121 ? 12.185 4.934 -4.718 1.00 69.31 121 THR A C 1
ATOM 958 O O . THR A 1 121 ? 12.690 4.172 -3.895 1.00 69.31 121 THR A O 1
ATOM 961 N N . PHE A 1 122 ? 12.910 5.604 -5.613 1.00 69.12 122 PHE A N 1
ATOM 962 C CA . PHE A 1 122 ? 14.367 5.508 -5.666 1.00 69.12 122 PHE A CA 1
ATOM 963 C C . PHE A 1 122 ? 15.033 6.124 -4.439 1.00 69.12 122 PHE A C 1
ATOM 965 O O . PHE A 1 122 ? 15.989 5.542 -3.925 1.00 69.12 122 PHE A O 1
ATOM 972 N N . GLU A 1 123 ? 14.495 7.220 -3.896 1.00 73.12 123 GLU A N 1
ATOM 973 C CA . GLU A 1 123 ? 14.936 7.727 -2.593 1.00 73.12 123 GLU A CA 1
ATOM 974 C C . GLU A 1 123 ? 14.760 6.667 -1.503 1.00 73.12 123 GLU A C 1
ATOM 976 O O . GLU A 1 123 ? 15.683 6.401 -0.732 1.00 73.12 123 GLU A O 1
ATOM 981 N N . HIS A 1 124 ? 13.610 5.989 -1.471 1.00 75.75 124 HIS A N 1
ATOM 982 C CA . HIS A 1 124 ? 13.375 4.901 -0.524 1.00 75.75 124 HIS A CA 1
ATOM 983 C C . HIS A 1 124 ? 14.315 3.701 -0.744 1.00 75.75 124 HIS A C 1
ATOM 985 O O . HIS A 1 124 ? 14.798 3.138 0.238 1.00 75.75 124 HIS A O 1
ATOM 991 N N . ILE A 1 125 ? 14.635 3.335 -1.992 1.00 74.56 125 ILE A N 1
ATOM 992 C CA . ILE A 1 125 ? 15.606 2.274 -2.331 1.00 74.56 125 ILE A CA 1
ATOM 993 C C . ILE A 1 125 ? 17.016 2.654 -1.853 1.00 74.56 125 ILE A C 1
ATOM 995 O O . ILE A 1 125 ? 17.701 1.838 -1.231 1.00 74.56 125 ILE A O 1
ATOM 999 N N . LYS A 1 126 ? 17.435 3.902 -2.094 1.00 74.94 126 LYS A N 1
ATOM 1000 C CA . LYS A 1 126 ? 18.723 4.447 -1.644 1.00 74.94 126 LYS A CA 1
ATOM 1001 C C . LYS A 1 126 ? 18.813 4.451 -0.122 1.00 74.94 126 LYS A C 1
ATOM 1003 O O . LYS A 1 126 ? 19.802 3.980 0.436 1.00 74.94 126 LYS A O 1
ATOM 1008 N N . ASN A 1 127 ? 17.763 4.919 0.549 1.00 79.31 127 ASN A N 1
ATOM 1009 C CA . ASN A 1 127 ? 17.668 4.930 2.008 1.00 79.31 127 ASN A CA 1
ATOM 1010 C C . ASN A 1 127 ? 17.709 3.509 2.591 1.00 79.31 127 ASN A C 1
ATOM 1012 O O . ASN A 1 127 ? 18.317 3.291 3.637 1.00 79.31 127 ASN A O 1
ATOM 1016 N N . ALA A 1 128 ? 17.124 2.534 1.891 1.00 79.62 128 ALA A N 1
ATOM 1017 C CA . ALA A 1 128 ? 17.185 1.120 2.249 1.00 79.62 128 ALA A CA 1
ATOM 1018 C C . ALA A 1 128 ? 18.538 0.451 1.924 1.00 79.62 128 ALA A C 1
ATOM 1020 O O . ALA A 1 128 ? 18.749 -0.692 2.324 1.00 79.62 128 ALA A O 1
ATOM 1021 N N . LYS A 1 129 ? 19.463 1.145 1.237 1.00 79.19 129 LYS A N 1
ATOM 1022 C CA . LYS A 1 129 ? 20.796 0.654 0.831 1.00 79.19 129 LYS A CA 1
ATOM 1023 C C . LYS A 1 129 ? 20.750 -0.649 0.026 1.00 79.19 129 LYS A C 1
ATOM 1025 O O . LYS A 1 129 ? 21.582 -1.537 0.209 1.00 79.19 129 LYS A O 1
ATOM 1030 N N . ILE A 1 130 ? 19.770 -0.775 -0.864 1.00 76.06 130 ILE A N 1
ATOM 1031 C CA . ILE A 1 130 ? 19.578 -1.989 -1.661 1.00 76.06 130 ILE A CA 1
ATOM 1032 C C . ILE A 1 130 ? 20.351 -1.869 -2.972 1.00 76.06 130 ILE A C 1
ATOM 1034 O O . ILE A 1 130 ? 20.089 -0.982 -3.783 1.00 76.06 130 ILE A O 1
ATOM 1038 N N . ASN A 1 131 ? 21.290 -2.789 -3.192 1.00 74.31 131 ASN A N 1
ATOM 1039 C CA . ASN A 1 131 ? 22.037 -2.875 -4.441 1.00 74.31 131 ASN A CA 1
ATOM 1040 C C . ASN A 1 131 ? 21.170 -3.527 -5.523 1.00 74.31 131 ASN A C 1
ATOM 1042 O O . ASN A 1 131 ? 21.016 -4.746 -5.565 1.00 74.31 131 ASN A O 1
ATOM 1046 N N . LEU A 1 132 ? 20.635 -2.711 -6.433 1.00 70.94 132 LEU A N 1
ATOM 1047 C CA . LEU A 1 132 ? 19.796 -3.182 -7.544 1.00 70.94 132 LEU A CA 1
ATOM 1048 C C . LEU A 1 132 ? 20.537 -4.110 -8.524 1.00 70.94 132 LEU A C 1
ATOM 1050 O O . LEU A 1 132 ? 19.903 -4.850 -9.269 1.00 70.94 132 LEU A O 1
ATOM 1054 N N . ASN A 1 133 ? 21.871 -4.085 -8.516 1.00 71.50 133 ASN A N 1
ATOM 1055 C CA . ASN A 1 133 ? 22.716 -4.922 -9.371 1.00 71.50 133 ASN A CA 1
ATOM 1056 C C . ASN A 1 133 ? 22.833 -6.370 -8.874 1.00 71.50 133 ASN A C 1
ATOM 1058 O O . ASN A 1 133 ? 23.233 -7.238 -9.638 1.00 71.50 133 ASN A O 1
ATOM 1062 N N . THR A 1 134 ? 22.498 -6.631 -7.608 1.00 74.69 134 THR A N 1
ATOM 1063 C CA . THR A 1 134 ? 22.522 -7.976 -7.009 1.00 74.69 134 THR A CA 1
ATOM 1064 C C . THR A 1 134 ? 21.231 -8.752 -7.289 1.00 74.69 134 THR A C 1
ATOM 1066 O O . THR A 1 134 ? 21.130 -9.925 -6.954 1.00 74.69 134 THR A O 1
ATOM 1069 N N . ILE A 1 135 ? 20.218 -8.103 -7.868 1.00 76.44 135 ILE A N 1
ATOM 1070 C CA . ILE A 1 135 ? 18.932 -8.734 -8.155 1.00 76.44 135 ILE A CA 1
ATOM 1071 C C . ILE A 1 135 ? 19.089 -9.608 -9.398 1.00 76.44 135 ILE A C 1
ATOM 1073 O O . ILE A 1 135 ? 19.328 -9.094 -10.491 1.00 76.44 135 ILE A O 1
ATOM 1077 N N . ASP A 1 136 ? 18.918 -10.915 -9.221 1.00 74.62 136 ASP A N 1
ATOM 1078 C CA . ASP A 1 136 ? 18.970 -11.871 -10.321 1.00 74.62 136 ASP A CA 1
ATOM 1079 C C . ASP A 1 136 ? 17.840 -11.636 -11.329 1.00 74.62 136 ASP A C 1
ATOM 1081 O O . ASP A 1 136 ? 16.691 -11.333 -10.981 1.00 74.62 136 ASP A O 1
ATOM 1085 N N . ASN A 1 137 ? 18.166 -11.828 -12.607 1.00 79.12 137 ASN A N 1
ATOM 1086 C CA . ASN A 1 137 ? 17.178 -11.808 -13.674 1.00 79.12 137 ASN A CA 1
ATOM 1087 C C . ASN A 1 137 ? 16.284 -13.046 -13.553 1.00 79.12 137 ASN A C 1
ATOM 1089 O O . ASN A 1 137 ? 16.726 -14.178 -13.759 1.00 79.12 137 ASN A O 1
ATOM 1093 N N . LEU A 1 138 ? 15.004 -12.828 -13.269 1.00 73.88 138 LEU A N 1
ATOM 1094 C CA . LEU A 1 138 ? 13.997 -13.868 -13.291 1.00 73.88 138 LEU A CA 1
ATOM 1095 C C . LEU A 1 138 ? 13.689 -14.218 -14.749 1.00 73.88 138 LEU A C 1
ATOM 1097 O O . LEU A 1 138 ? 13.007 -13.485 -15.468 1.00 73.88 138 LEU A O 1
ATOM 1101 N N . GLN A 1 139 ? 14.160 -15.379 -15.192 1.00 65.94 139 GLN A N 1
ATOM 1102 C CA . GLN A 1 139 ? 13.680 -15.959 -16.438 1.00 65.94 139 GLN A CA 1
ATOM 1103 C C . GLN A 1 139 ? 12.270 -16.503 -16.202 1.00 65.94 139 GLN A C 1
ATOM 1105 O O . GLN A 1 139 ? 12.092 -17.594 -15.663 1.00 65.94 139 GLN A O 1
ATOM 1110 N N . LEU A 1 140 ? 11.247 -15.739 -16.595 1.00 66.25 140 LEU A N 1
ATOM 1111 C CA . LEU A 1 140 ? 9.893 -16.279 -16.679 1.00 66.25 140 LEU A CA 1
ATOM 1112 C C . LEU A 1 140 ? 9.885 -17.366 -17.753 1.00 66.25 140 LEU A C 1
ATOM 1114 O O . LEU A 1 140 ? 9.928 -17.081 -18.952 1.00 66.25 140 LEU A O 1
ATOM 1118 N N . HIS A 1 141 ? 9.844 -18.620 -17.316 1.00 59.75 141 HIS A N 1
ATOM 1119 C CA . HIS A 1 141 ? 9.584 -19.745 -18.193 1.00 59.75 141 HIS A CA 1
ATOM 1120 C C . HIS A 1 141 ? 8.097 -19.684 -18.572 1.00 59.75 141 HIS A C 1
ATOM 1122 O O . HIS A 1 141 ? 7.229 -20.120 -17.819 1.00 59.75 141 HIS A O 1
ATOM 1128 N N . VAL A 1 142 ? 7.787 -19.051 -19.707 1.00 63.69 142 VAL A N 1
ATOM 1129 C CA . VAL A 1 142 ? 6.434 -19.028 -20.283 1.00 63.69 142 VAL A CA 1
ATOM 1130 C C . VAL A 1 142 ? 6.164 -20.424 -20.847 1.00 63.69 142 VAL A C 1
ATOM 1132 O O . VAL A 1 142 ? 6.351 -20.676 -22.029 1.00 63.69 142 VAL A O 1
ATOM 1135 N N . GLN A 1 143 ? 5.841 -21.371 -19.968 1.00 57.50 143 GLN A N 1
ATOM 1136 C CA . GLN A 1 143 ? 5.590 -22.775 -20.321 1.00 57.50 143 GLN A CA 1
ATOM 1137 C C . GLN A 1 143 ? 4.117 -23.070 -20.600 1.00 57.50 143 GLN A C 1
ATOM 1139 O O . GLN A 1 143 ? 3.785 -24.195 -20.949 1.00 57.50 143 GLN A O 1
ATOM 1144 N N . CYS A 1 144 ? 3.226 -22.094 -20.449 1.00 63.62 144 CYS A N 1
ATOM 1145 C CA . CYS A 1 144 ? 1.822 -22.298 -20.761 1.00 63.62 144 CYS A CA 1
ATOM 1146 C C . CYS A 1 144 ? 1.420 -21.297 -21.843 1.00 63.62 144 CYS A C 1
ATOM 1148 O O . CYS A 1 144 ? 1.502 -20.089 -21.581 1.00 63.62 144 CYS A O 1
ATOM 1150 N N . PRO A 1 145 ? 1.026 -21.764 -23.041 1.00 69.25 145 PRO A N 1
ATOM 1151 C CA . PRO A 1 145 ? 0.338 -20.897 -23.977 1.00 69.25 145 PRO A CA 1
ATOM 1152 C C . PRO A 1 145 ? -0.883 -20.294 -23.263 1.00 69.25 145 PRO A C 1
ATOM 1154 O O . PRO A 1 145 ? -1.481 -20.966 -22.411 1.00 69.25 145 PRO A O 1
ATOM 1157 N N . PRO A 1 146 ? -1.206 -19.008 -23.487 1.00 74.88 146 PRO A N 1
ATOM 1158 C CA . PRO A 1 146 ? -2.345 -18.368 -22.855 1.00 74.88 146 PRO A CA 1
ATOM 1159 C C . PRO A 1 146 ? -3.605 -19.240 -22.901 1.00 74.88 146 PRO A C 1
ATOM 1161 O O . PRO A 1 146 ? -3.830 -19.946 -23.875 1.00 74.88 146 PRO A O 1
ATOM 1164 N N . PRO A 1 147 ? -4.490 -19.162 -21.895 1.00 70.75 147 PRO A N 1
ATOM 1165 C CA . PRO A 1 147 ? -5.698 -19.988 -21.858 1.00 70.75 147 PRO A CA 1
ATOM 1166 C C . PRO A 1 147 ? -6.665 -19.716 -23.026 1.00 70.75 147 PRO A C 1
ATOM 1168 O O . PRO A 1 147 ? -7.575 -20.505 -23.255 1.00 70.75 147 PRO A O 1
ATOM 1171 N N . TRP A 1 148 ? -6.485 -18.600 -23.742 1.00 75.75 148 TRP A N 1
ATOM 1172 C CA . TRP A 1 148 ? -7.202 -18.260 -24.975 1.00 75.75 148 TRP A CA 1
ATOM 1173 C C . TRP A 1 148 ? -6.483 -18.710 -26.257 1.00 75.75 148 TRP A C 1
ATOM 1175 O O . TRP A 1 148 ? -7.061 -18.603 -27.334 1.00 75.75 148 TRP A O 1
ATOM 1185 N N . GLU A 1 149 ? -5.239 -19.189 -26.174 1.00 74.25 149 GLU A N 1
ATOM 1186 C CA . GLU A 1 149 ? -4.636 -19.975 -27.248 1.00 74.25 149 GLU A CA 1
ATOM 1187 C C . GLU A 1 149 ? -5.266 -21.368 -27.206 1.00 74.25 149 GLU A C 1
ATOM 1189 O O . GLU A 1 149 ? -5.135 -22.115 -26.232 1.00 74.25 149 GLU A O 1
ATOM 1194 N N . GLU A 1 150 ? -6.020 -21.684 -28.258 1.00 61.78 150 GLU A N 1
ATOM 1195 C CA . GLU A 1 150 ? -6.742 -22.941 -28.396 1.00 61.78 150 GLU A CA 1
ATOM 1196 C C . GLU A 1 150 ? -5.789 -24.130 -28.247 1.00 61.78 150 GLU A C 1
ATOM 1198 O O . GLU A 1 150 ? -5.041 -24.490 -29.158 1.00 61.78 150 GLU A O 1
ATOM 1203 N N . HIS A 1 151 ? -5.876 -24.818 -27.113 1.00 67.81 151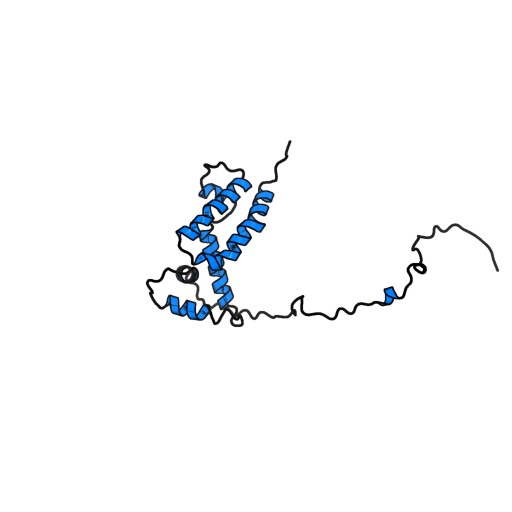 HIS A N 1
ATOM 1204 C CA . HIS A 1 151 ? -5.556 -26.232 -27.117 1.00 67.81 151 HIS A CA 1
ATOM 1205 C C . HIS A 1 151 ? -6.672 -26.899 -27.907 1.00 67.81 151 HIS A C 1
ATOM 1207 O O . HIS A 1 151 ? -7.844 -26.742 -27.563 1.00 67.81 151 HIS A O 1
ATOM 1213 N N . ARG A 1 152 ? -6.328 -27.630 -28.970 1.00 67.12 152 ARG A N 1
ATOM 1214 C CA . ARG A 1 152 ? -7.289 -28.506 -29.643 1.00 67.12 152 ARG A CA 1
ATOM 1215 C C . ARG A 1 152 ? -7.728 -29.565 -28.637 1.00 67.12 152 ARG A C 1
ATOM 1217 O O . ARG A 1 152 ? -7.087 -30.603 -28.502 1.00 67.12 152 ARG A O 1
ATOM 1224 N N . ILE A 1 153 ? -8.782 -29.273 -27.884 1.00 71.38 153 ILE A N 1
ATOM 1225 C CA . ILE A 1 153 ? -9.437 -30.258 -27.039 1.00 71.38 153 ILE A CA 1
ATOM 1226 C C . ILE A 1 153 ? -9.987 -31.287 -28.016 1.00 71.38 153 ILE A C 1
ATOM 1228 O O . ILE A 1 153 ? -10.816 -30.962 -28.865 1.00 71.38 153 ILE A O 1
ATOM 1232 N N . ASN A 1 154 ? -9.471 -32.510 -27.943 1.00 75.94 154 ASN A N 1
ATOM 1233 C CA . ASN A 1 154 ? -10.023 -33.615 -28.703 1.00 75.94 154 ASN A CA 1
ATOM 1234 C C . ASN A 1 154 ? -11.382 -33.950 -28.078 1.00 75.94 154 ASN A C 1
ATOM 1236 O O . ASN A 1 154 ? -11.450 -34.657 -27.074 1.00 75.94 154 ASN A O 1
ATOM 1240 N N . VAL A 1 155 ? -12.444 -33.330 -28.592 1.00 76.38 155 VAL A N 1
ATOM 1241 C CA . VAL A 1 155 ? -13.808 -33.581 -28.134 1.00 76.38 155 VAL A CA 1
ATOM 1242 C C . VAL A 1 155 ? -14.232 -34.924 -28.710 1.00 76.38 155 VAL A C 1
ATOM 1244 O O . VAL A 1 155 ? -14.461 -35.045 -29.911 1.00 76.38 155 VAL A O 1
ATOM 1247 N N . ASP A 1 156 ? -14.324 -35.934 -27.849 1.00 79.00 156 ASP A N 1
ATOM 1248 C CA . ASP A 1 156 ? -14.906 -37.216 -28.219 1.00 79.00 156 ASP A CA 1
ATOM 1249 C C . ASP A 1 156 ? -16.429 -37.057 -28.353 1.00 79.00 156 ASP A C 1
ATOM 1251 O O . ASP A 1 156 ? -17.162 -36.961 -27.367 1.00 79.00 156 ASP A O 1
ATOM 1255 N N . ILE A 1 157 ? -16.895 -36.965 -29.598 1.00 79.56 157 ILE A N 1
ATOM 1256 C CA . ILE A 1 157 ? -18.314 -36.856 -29.958 1.00 79.56 157 ILE A CA 1
ATOM 1257 C C . ILE A 1 157 ? -18.990 -38.222 -30.146 1.00 79.56 157 ILE A C 1
ATOM 1259 O O . ILE A 1 157 ? -20.168 -38.253 -30.500 1.00 79.56 157 ILE A O 1
ATOM 1263 N N . SER A 1 158 ? -18.320 -39.347 -29.865 1.00 78.00 158 SER A N 1
ATOM 1264 C CA . SER A 1 158 ? -18.894 -40.700 -30.016 1.00 78.00 158 SER A CA 1
ATOM 1265 C C . SER A 1 158 ? -20.229 -40.890 -29.279 1.00 78.00 158 SER A C 1
ATOM 1267 O O . SER A 1 158 ? -21.116 -41.605 -29.740 1.00 78.00 158 SER A O 1
ATOM 1269 N N . LEU A 1 159 ? -20.429 -40.179 -28.167 1.00 68.19 159 LEU A N 1
ATOM 1270 C CA . LEU A 1 159 ? -21.663 -40.222 -27.377 1.00 68.19 159 LEU A CA 1
ATOM 1271 C C . LEU A 1 159 ? -22.853 -39.489 -28.020 1.00 68.19 159 LEU A C 1
ATOM 1273 O O . LEU A 1 159 ? -23.982 -39.672 -27.575 1.00 68.19 159 LEU A O 1
ATOM 1277 N N . THR A 1 160 ? -22.638 -38.676 -29.059 1.00 68.62 160 THR A N 1
ATOM 1278 C CA . THR A 1 160 ? -23.740 -38.029 -29.802 1.00 68.62 160 THR A CA 1
ATOM 1279 C C . THR A 1 160 ? -24.402 -38.950 -30.823 1.00 68.62 160 THR A C 1
ATOM 1281 O O . THR A 1 160 ? -25.535 -38.696 -31.228 1.00 68.62 160 THR A O 1
ATOM 1284 N N . GLU A 1 161 ? -23.744 -40.049 -31.196 1.00 74.19 161 GLU A N 1
ATOM 1285 C CA . GLU A 1 161 ? -24.299 -41.068 -32.096 1.00 74.19 161 GLU A CA 1
ATOM 1286 C C . GLU A 1 161 ? -25.282 -42.001 -31.374 1.00 74.19 161 GLU A C 1
ATOM 1288 O O . GLU A 1 161 ? -26.126 -42.651 -31.996 1.00 74.19 161 GLU A O 1
ATOM 1293 N N . GLN A 1 162 ? -25.219 -42.043 -30.041 1.00 73.31 162 GLN A N 1
ATOM 1294 C CA . GLN A 1 162 ? -26.159 -42.798 -29.230 1.00 73.31 162 GLN A CA 1
ATOM 1295 C C . GLN A 1 162 ? -27.457 -42.011 -29.074 1.00 73.31 162 GLN A C 1
ATOM 1297 O O . GLN A 1 162 ? -27.520 -40.964 -28.428 1.00 73.31 162 GLN A O 1
ATOM 1302 N N . LYS A 1 163 ? -28.542 -42.542 -29.637 1.00 69.00 163 LYS A N 1
ATOM 1303 C CA . LYS A 1 163 ? -29.868 -42.009 -29.342 1.00 69.00 163 LYS A CA 1
ATOM 1304 C C . LYS A 1 163 ? -30.206 -42.251 -27.871 1.00 69.00 163 LYS A C 1
ATOM 1306 O O . LYS A 1 163 ? -30.037 -43.359 -27.369 1.00 69.00 163 LYS A O 1
ATOM 1311 N N . LYS A 1 164 ? -30.776 -41.234 -27.218 1.00 65.69 164 LYS A N 1
ATOM 1312 C CA . LYS A 1 164 ? -31.217 -41.268 -25.810 1.00 65.69 164 LYS A CA 1
ATOM 1313 C C . LYS A 1 164 ? -32.152 -42.446 -25.482 1.00 65.69 164 LYS A C 1
ATOM 1315 O O . LYS A 1 164 ? -32.200 -42.883 -24.342 1.00 65.69 164 LYS A O 1
ATOM 1320 N N . GLU A 1 165 ? -32.872 -42.959 -26.481 1.00 69.25 165 GLU A N 1
ATOM 1321 C CA . GLU A 1 165 ? -33.763 -44.125 -26.370 1.00 69.25 165 GLU A CA 1
ATOM 1322 C C . GLU A 1 165 ? -33.026 -45.457 -26.142 1.00 69.25 165 GLU A C 1
ATOM 1324 O O . GLU A 1 165 ? -33.603 -46.382 -25.583 1.00 69.25 165 GLU A O 1
ATOM 1329 N N . ASN A 1 166 ? -31.747 -45.543 -26.523 1.00 65.50 166 ASN A N 1
ATOM 1330 C CA . ASN A 1 166 ? -30.933 -46.758 -26.423 1.00 65.50 166 ASN A CA 1
ATOM 1331 C C . ASN A 1 166 ? -30.042 -46.786 -25.171 1.00 65.50 166 ASN A C 1
ATOM 1333 O O . ASN A 1 166 ? -29.249 -47.713 -24.998 1.00 65.50 166 ASN A O 1
ATOM 1337 N N . THR A 1 167 ? -30.124 -45.770 -24.306 1.00 57.41 167 THR A N 1
ATOM 1338 C CA . THR A 1 167 ? -29.396 -45.766 -23.038 1.00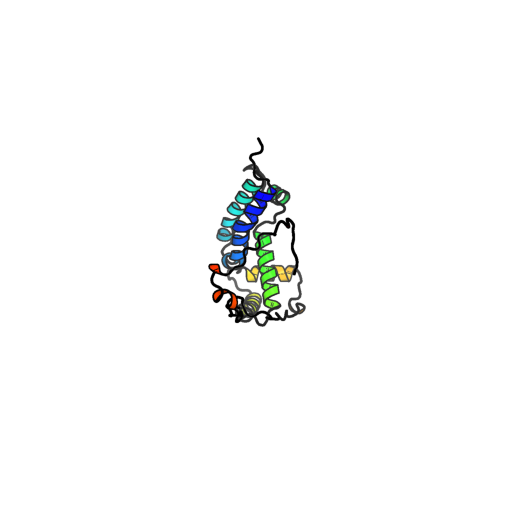 57.41 167 THR A CA 1
ATOM 1339 C C . THR A 1 167 ? -30.047 -46.786 -22.108 1.00 57.41 167 THR A C 1
ATOM 1341 O O . THR A 1 167 ? -31.173 -46.585 -21.663 1.00 57.41 167 THR A O 1
ATOM 1344 N N . ILE A 1 168 ? -29.339 -47.881 -21.816 1.00 64.81 168 ILE A N 1
ATOM 1345 C CA . ILE A 1 168 ? -29.752 -48.851 -20.798 1.00 64.81 168 ILE A CA 1
ATOM 1346 C C . ILE A 1 168 ? -29.944 -48.073 -19.493 1.00 64.81 168 ILE A C 1
ATOM 1348 O O . ILE A 1 168 ? -28.986 -47.504 -18.962 1.00 64.81 168 ILE A O 1
ATOM 1352 N N . GLU A 1 169 ? -31.179 -48.010 -18.994 1.00 53.56 169 GLU A N 1
ATOM 1353 C CA . GLU A 1 169 ? -31.443 -47.508 -17.653 1.00 53.56 169 GLU A CA 1
ATOM 1354 C C . GLU A 1 169 ? -30.640 -48.381 -16.690 1.00 53.56 169 GLU A C 1
ATOM 1356 O O . GLU A 1 169 ? -30.926 -49.565 -16.517 1.00 53.56 169 GLU A O 1
ATOM 1361 N N . MET A 1 170 ? -29.602 -47.813 -16.075 1.00 51.50 170 MET A N 1
ATOM 1362 C CA . MET A 1 170 ? -28.857 -48.447 -14.986 1.00 51.50 170 MET A CA 1
ATOM 1363 C C . MET A 1 170 ? -29.726 -48.453 -13.716 1.00 51.50 170 MET A C 1
ATOM 1365 O O . MET A 1 170 ? -29.375 -47.880 -12.687 1.00 51.50 170 MET A O 1
ATOM 1369 N N . GLY A 1 171 ? -30.901 -49.077 -13.815 1.00 43.34 171 GLY A N 1
ATOM 1370 C CA . GLY A 1 171 ? -31.722 -49.519 -12.707 1.00 43.34 171 GLY A CA 1
ATOM 1371 C C . GLY A 1 171 ? -31.122 -50.810 -12.171 1.00 43.34 171 GLY A C 1
ATOM 1372 O O . GLY A 1 171 ? -31.081 -51.831 -12.852 1.00 43.34 171 GLY A O 1
ATOM 1373 N N . ILE A 1 172 ? -30.609 -50.739 -10.950 1.00 41.75 172 ILE A N 1
ATOM 1374 C CA . ILE A 1 172 ? -30.090 -51.871 -10.181 1.00 41.75 172 ILE A CA 1
ATOM 1375 C C . ILE A 1 172 ? -31.130 -53.013 -10.208 1.00 41.75 172 ILE A C 1
ATOM 1377 O O . ILE A 1 172 ? -32.248 -52.800 -9.730 1.00 41.75 172 ILE A O 1
ATOM 1381 N N . PRO A 1 173 ? -30.822 -54.214 -10.736 1.00 38.12 173 PRO A N 1
ATOM 1382 C CA . PRO A 1 173 ? -31.806 -55.283 -10.793 1.00 38.12 173 PRO A CA 1
ATOM 1383 C C . PRO A 1 173 ? -31.967 -55.914 -9.405 1.00 38.12 173 PRO A C 1
ATOM 1385 O O . PRO A 1 173 ? -31.029 -56.481 -8.843 1.00 38.12 173 PRO A O 1
ATOM 1388 N N . ILE A 1 174 ? -33.180 -55.833 -8.855 1.00 33.31 174 ILE A N 1
ATOM 1389 C CA . ILE A 1 174 ? -33.612 -56.659 -7.726 1.00 33.31 174 ILE A CA 1
ATOM 1390 C C . ILE A 1 174 ? -33.762 -58.085 -8.263 1.00 33.31 174 ILE A C 1
ATOM 1392 O O . ILE A 1 174 ? -34.693 -58.396 -9.004 1.00 33.31 174 ILE A O 1
ATOM 1396 N N . ILE A 1 175 ? -32.806 -58.943 -7.918 1.00 43.78 175 ILE A N 1
ATOM 1397 C CA . ILE A 1 175 ? -32.817 -60.363 -8.268 1.00 43.78 175 ILE A CA 1
ATOM 1398 C C . ILE A 1 175 ? -33.913 -61.053 -7.446 1.00 43.78 175 ILE A C 1
ATOM 1400 O O . ILE A 1 175 ? -33.769 -61.253 -6.243 1.00 43.78 175 ILE A O 1
ATOM 1404 N N . SER A 1 176 ? -34.993 -61.448 -8.117 1.00 32.16 176 SER A N 1
ATOM 1405 C CA . SER A 1 176 ? -35.978 -62.419 -7.642 1.00 32.16 176 SER A CA 1
ATOM 1406 C C . SER A 1 176 ? -36.025 -63.572 -8.645 1.00 32.16 176 SER A C 1
ATOM 1408 O O . SER A 1 176 ? -36.544 -63.408 -9.744 1.00 32.16 176 SER A O 1
ATOM 1410 N N . GLN A 1 177 ? -35.404 -64.690 -8.249 1.00 34.81 177 GLN A N 1
ATOM 1411 C CA . GLN A 1 177 ? -35.769 -66.104 -8.485 1.00 34.81 177 GLN A CA 1
ATOM 1412 C C . GLN A 1 177 ? -36.979 -66.360 -9.424 1.00 34.81 177 GLN A C 1
ATOM 1414 O O . GLN A 1 177 ? -38.006 -65.712 -9.291 1.00 34.81 177 GLN A O 1
ATOM 1419 N N . SER A 1 178 ? -37.033 -67.358 -10.317 1.00 30.03 178 SER A N 1
ATOM 1420 C CA . SER A 1 178 ? -36.411 -68.693 -10.351 1.00 30.03 178 SER A CA 1
ATOM 1421 C C . SER A 1 178 ? -36.909 -69.484 -11.582 1.00 30.03 178 SER A C 1
ATOM 1423 O O . SER A 1 178 ? -38.032 -69.242 -12.011 1.00 30.03 178 SER A O 1
ATOM 1425 N N . LEU A 1 179 ? -36.121 -70.496 -12.002 1.00 33.31 179 LEU A N 1
ATOM 1426 C CA . LEU A 1 179 ? -36.497 -71.726 -12.750 1.00 33.31 179 LEU A CA 1
ATOM 1427 C C . LEU A 1 179 ? -36.958 -71.524 -14.220 1.00 33.31 179 LEU A C 1
ATOM 1429 O O . LEU A 1 179 ? -37.715 -70.619 -14.517 1.00 33.31 179 LEU A O 1
ATOM 1433 N N . HIS A 1 180 ? -36.563 -72.313 -15.227 1.00 29.38 180 HIS A N 1
ATOM 1434 C CA . HIS A 1 180 ? -36.353 -73.762 -15.279 1.00 29.38 180 HIS A CA 1
ATOM 1435 C C . HIS A 1 180 ? -35.550 -74.149 -16.554 1.00 29.38 180 HIS A C 1
ATOM 1437 O O . HIS A 1 180 ? -35.636 -73.461 -17.565 1.00 29.38 180 HIS A O 1
ATOM 1443 N N . PHE A 1 181 ? -34.809 -75.261 -16.463 1.00 35.75 181 PHE A N 1
ATOM 1444 C CA . PHE A 1 181 ? -34.193 -76.099 -17.515 1.00 35.75 181 PHE A CA 1
ATOM 1445 C C . PHE A 1 181 ? -34.719 -75.960 -18.961 1.00 35.75 181 PHE A C 1
ATOM 1447 O O . PHE A 1 181 ? -35.931 -76.017 -19.168 1.00 35.75 181 PHE A O 1
ATOM 1454 N N . ILE A 1 182 ? -33.813 -75.979 -19.952 1.00 50.00 182 ILE A N 1
ATOM 1455 C CA . ILE A 1 182 ? -33.299 -77.180 -20.663 1.00 50.00 182 ILE A CA 1
ATOM 1456 C C . ILE A 1 182 ? -31.880 -76.877 -21.156 1.00 50.00 182 ILE A C 1
ATOM 1458 O O . ILE A 1 18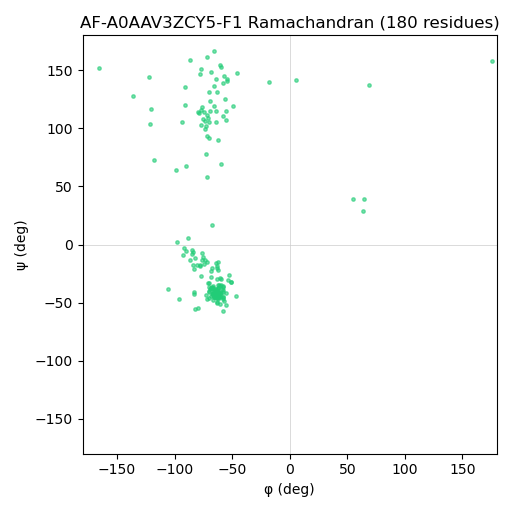2 ? -31.656 -75.731 -21.603 1.00 50.00 182 ILE A O 1
#

Mean predicted aligned error: 13.86 Å

Solvent-accessible surface area (backbone atoms only — not comparable to full-atom values): 11458 Å² total; per-residue (Å²): 135,86,89,65,84,52,49,70,58,37,43,47,62,39,46,64,62,57,45,45,51,53,60,66,44,34,77,69,53,48,40,46,58,66,74,66,52,55,65,49,49,62,58,53,54,50,48,50,30,64,24,68,69,49,62,92,81,59,55,70,69,59,52,26,63,75,69,74,48,76,57,71,67,64,48,44,50,52,50,50,43,53,46,54,54,51,40,67,19,26,76,86,41,81,63,26,70,66,46,54,54,53,54,55,51,54,66,73,45,93,62,96,59,84,66,38,42,61,56,55,33,49,54,52,39,58,73,67,68,62,66,75,85,75,56,66,71,56,79,79,77,82,83,63,79,55,94,83,53,80,70,85,71,83,75,81,59,73,71,73,75,54,55,80,87,73,59,77,75,88,66,84,80,83,86,73,86,79,90,79,91,132

Sequence (182 aa):
MDWGADRATLLKLYRTPVRSKLDYGSVVYGSAKKHVVTALDPIHHKGLRIALGAFRTSTIKSLYAEAGESSLEHRRIKLAFNNVLKLKSLPRNPWHNVEFETLLSDFSADTKSEPNLVTNTFEHIKNAKINLNTIDNLQLHVQCPPPWEEHRINVDISLTEQKKENTIEMGIPIISQSLHFI

Organism: NCBI:txid259542

Radius of gyration: 29.52 Å; Cα contacts (8 Å, |Δi|>4): 103; chains: 1; bounding box: 59×98×50 Å

Secondary structure (DSSP, 8-state):
------HHHHHHHHIIIIIHHHHHHHHHHTTS-HHHHHTTHHHHHHHHHHHHT--TT--HHHHHHHHT---HHHHHHHHHHHHHHHHHH-TTSHHIIIIIHHHHHHHHS---SPPPHHHHHHHHHHHTT--GGGS--------S--TTS--------GGGSS-GGG----------------